Protein AF-T0QIQ5-F1 (afdb_monomer_lite)

Secondary structure (DSSP, 8-state):
-PPPHHHHHHHHHHHHHHHHHHHHHSPPPTT--HHHHHHHHHHHHHHHHHHHHHHHHTS----SS---STTS--HHHHHHHTTTT-HHHHHHHHHHHHHHHHHHHHHHHHHHHHHHHHHH-TTSTT-SS--HHHHHHHHHHHHHHHHHHHHHHHHHHHHHHHHHHHHHHHHHHHHHHHHHHHHHHHHHHHHHHHHHHHHHHHHHHHHHHHHHHHHHHHHHHHHS-HHHHHHHHHHHHHHHHHHHHHHHHHHHHHHHHHHHHHHHHHHHHHHHHHHHHHHHHHHHHHHHHHH--

Radius of gyration: 68.95 Å; chains: 1; bounding box: 122×42×194 Å

Sequence (293 aa):
MALSPEEDRYFGSKLLFHEVQTLLLMTPEVDATPDDKDALAVARKLFAVGEAQQYVALQPSTTQTSEPPLLGLTPHAIRAAWGLRDPDHVDSLRERIRTSLLPDVERRIKDKCRLLCDVTCPLQGDAPSLPFALVEQLPETLSALQAASTALEKELIGLEEAHDVRVQEMGALVEAMGAVLLRTIRVRDQSPFVTKKIACLEAYISAMHEKTALLTKQMLNETYTERKLHALRAIREKLEGRYAAATQAQNEVQARLQQYELLGPAFAATADQFAVVQRKIAEKEKWIASLDA

Foldseek 3Di:
DDDDPVVVVVVVVVLLVVLLVVVLVDDDDPPDDPLLVVLSVVSNVVVVLVVVQVVQVPPPPPDDDDDADVPNDHNVNSCVVVVVPDPVVVVVSVVSCVVRVVVVSVVVVVVVVVVLCCVQPVPPPPDPDDDPVVVVCSVVVVVVVVVVVVVVVVVVVVVVVVVVVVVVVVVVVVVVVVVVVVVVVCVVVCVVVVVVVVVVVVVVVVVVVVVVVVVVVVCCCVVDPPVNVVVVVVVVVVVVVVVVVVVVVVVVVVVVVVVVVVCPPVVVVVVVVVVVVVVVVVVVVVVVVVVVD

InterPro domains:
  IPR029327 HAUS augmin-like complex subunit 4 [PF14735] (61-287)
  IPR029327 HAUS augmin-like complex subunit 4 [PTHR16219] (5-287)

Organism: Saprolegnia diclina (strain VS20) (NCBI:txid1156394)

pLDDT: mean 81.36, std 12.95, range [42.53, 98.19]

Structure (mmCIF, N/CA/C/O backbone):
data_AF-T0QIQ5-F1
#
_entry.id   AF-T0QIQ5-F1
#
loop_
_atom_site.group_PDB
_atom_site.id
_atom_site.type_symbol
_atom_site.label_atom_id
_atom_site.label_alt_id
_atom_site.label_comp_id
_atom_site.label_asym_id
_atom_site.label_entity_id
_atom_site.label_seq_id
_atom_site.pdbx_PDB_ins_code
_atom_site.Cartn_x
_atom_site.Cartn_y
_atom_site.Cartn_z
_atom_site.occupancy
_atom_site.B_iso_or_equiv
_atom_site.auth_seq_id
_atom_site.auth_comp_id
_atom_site.auth_asym_id
_atom_site.auth_atom_id
_atom_site.pdbx_PDB_model_num
ATOM 1 N N . MET A 1 1 ? 36.825 13.301 -54.771 1.00 48.09 1 MET A N 1
ATOM 2 C CA . MET A 1 1 ? 38.307 13.437 -54.653 1.00 48.09 1 MET A CA 1
ATOM 3 C C . MET A 1 1 ? 38.936 12.054 -54.767 1.00 48.09 1 MET A C 1
ATOM 5 O O . MET A 1 1 ? 38.573 11.192 -53.981 1.00 48.09 1 MET A O 1
ATOM 9 N N . ALA A 1 2 ? 39.820 11.812 -55.741 1.00 52.12 2 ALA A N 1
ATOM 10 C CA . ALA A 1 2 ? 40.522 10.529 -55.844 1.00 52.12 2 ALA A CA 1
ATOM 11 C C . ALA A 1 2 ? 41.613 10.458 -54.763 1.00 52.12 2 ALA A C 1
ATOM 13 O O . ALA A 1 2 ? 42.503 11.309 -54.740 1.00 52.12 2 ALA A O 1
ATOM 14 N N . LEU A 1 3 ? 41.494 9.490 -53.854 1.00 64.44 3 LEU A N 1
ATOM 15 C CA . LEU A 1 3 ? 42.488 9.187 -52.824 1.00 64.44 3 LEU A CA 1
ATOM 16 C C . LEU A 1 3 ? 43.802 8.741 -53.481 1.00 64.44 3 LEU A C 1
ATOM 18 O O . LEU A 1 3 ? 43.816 8.229 -54.605 1.00 64.44 3 LEU A O 1
ATOM 22 N N . SER A 1 4 ? 44.926 8.957 -52.801 1.00 79.69 4 SER A N 1
ATOM 23 C CA . SER A 1 4 ? 46.197 8.401 -53.263 1.00 79.69 4 SER A CA 1
ATOM 24 C C . SER A 1 4 ? 46.162 6.863 -53.170 1.00 79.69 4 SER A C 1
ATOM 26 O O . SER A 1 4 ? 45.523 6.305 -52.273 1.00 79.69 4 SER A O 1
ATOM 28 N N . PRO A 1 5 ? 46.873 6.133 -54.050 1.00 78.12 5 PRO A N 1
ATOM 29 C CA . PRO A 1 5 ? 46.847 4.665 -54.057 1.00 78.12 5 PRO A CA 1
ATOM 30 C C . PRO A 1 5 ? 47.374 4.035 -52.755 1.00 78.12 5 PRO A C 1
ATOM 32 O O . PRO A 1 5 ? 47.151 2.850 -52.503 1.00 78.12 5 PRO A O 1
ATOM 35 N N . GLU A 1 6 ? 48.093 4.802 -51.933 1.00 78.44 6 GLU A N 1
ATOM 36 C CA . GL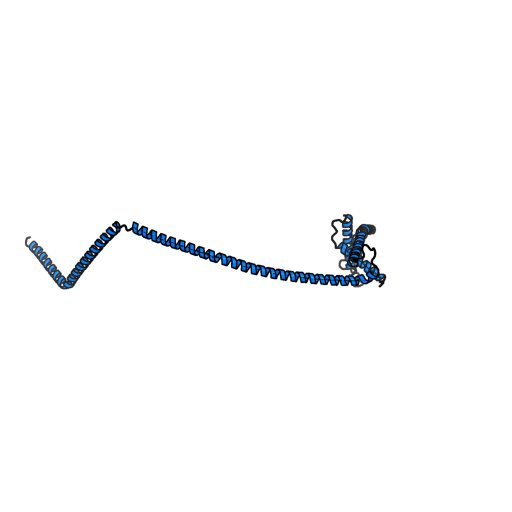U A 1 6 ? 48.567 4.385 -50.613 1.00 78.44 6 GLU A CA 1
ATOM 37 C C . GLU A 1 6 ? 47.481 4.538 -49.539 1.00 78.44 6 GLU A C 1
ATOM 39 O O . GLU A 1 6 ? 47.319 3.650 -48.699 1.00 78.44 6 GLU A O 1
ATOM 44 N N . GLU A 1 7 ? 46.680 5.603 -49.607 1.00 77.50 7 GLU A N 1
ATOM 45 C CA . GLU A 1 7 ? 45.542 5.831 -48.711 1.00 77.50 7 GLU A CA 1
ATOM 46 C C . GLU A 1 7 ? 44.437 4.796 -48.936 1.00 77.50 7 GLU A C 1
ATOM 48 O O . GLU A 1 7 ? 43.928 4.232 -47.967 1.00 77.50 7 GLU A O 1
ATOM 53 N N . ASP A 1 8 ? 44.128 4.452 -50.188 1.00 79.50 8 ASP A N 1
ATOM 54 C CA . ASP A 1 8 ? 43.137 3.414 -50.510 1.00 79.50 8 ASP A CA 1
ATOM 55 C C . ASP A 1 8 ? 43.515 2.049 -49.919 1.00 79.50 8 ASP A C 1
ATOM 57 O O . ASP A 1 8 ? 42.681 1.332 -49.357 1.00 79.50 8 ASP A O 1
ATOM 61 N N . ARG A 1 9 ? 44.803 1.695 -49.980 1.00 81.94 9 ARG A N 1
ATOM 62 C CA . ARG A 1 9 ? 45.326 0.463 -49.368 1.00 81.94 9 ARG A CA 1
ATOM 63 C C . ARG A 1 9 ? 45.260 0.521 -47.846 1.00 81.94 9 ARG A C 1
ATOM 65 O O . ARG A 1 9 ? 44.964 -0.490 -47.202 1.00 81.94 9 ARG A O 1
ATOM 72 N N . TYR A 1 10 ? 45.510 1.687 -47.262 1.00 85.25 10 TYR A N 1
ATOM 73 C CA . TYR A 1 10 ? 45.425 1.880 -45.821 1.00 85.25 10 TYR A CA 1
ATOM 74 C C . TYR A 1 10 ? 43.979 1.758 -45.320 1.00 85.25 10 TYR A C 1
ATOM 76 O O . TYR A 1 10 ? 43.711 0.970 -44.415 1.00 85.25 10 TYR A O 1
ATOM 84 N N . PHE A 1 11 ? 43.023 2.454 -45.936 1.00 80.31 11 PHE A N 1
ATOM 85 C CA . PHE A 1 11 ? 41.615 2.372 -45.538 1.00 80.31 11 PHE A CA 1
ATOM 86 C C . PHE A 1 11 ? 41.011 0.998 -45.822 1.00 80.31 11 PHE A C 1
ATOM 88 O O . PHE A 1 11 ? 40.299 0.466 -44.970 1.00 80.31 11 PHE A O 1
ATOM 95 N N . GLY A 1 12 ? 41.362 0.380 -46.954 1.00 83.00 12 GLY A N 1
ATOM 96 C CA . GLY A 1 12 ? 40.974 -0.994 -47.260 1.00 83.00 12 GLY A CA 1
ATOM 97 C C . GLY A 1 12 ? 41.485 -1.986 -46.214 1.00 83.00 12 GLY A C 1
ATOM 98 O O . GLY A 1 12 ? 40.713 -2.787 -45.690 1.00 83.00 12 GLY A O 1
ATOM 99 N N . SER A 1 13 ? 42.763 -1.900 -45.834 1.00 85.44 13 SER A N 1
ATOM 100 C CA . SER A 1 13 ? 43.325 -2.785 -44.803 1.00 85.44 13 SER A CA 1
ATOM 101 C C . SER A 1 13 ? 42.741 -2.521 -43.412 1.00 85.44 13 SER A C 1
ATOM 103 O O . SER A 1 13 ? 42.464 -3.470 -42.680 1.00 85.44 13 SER A O 1
ATOM 105 N N . LYS A 1 14 ? 42.468 -1.259 -43.063 1.00 85.75 14 LYS A N 1
ATOM 106 C CA . LYS A 1 14 ? 41.823 -0.872 -41.800 1.00 85.75 14 LYS A CA 1
ATOM 107 C C . LYS A 1 14 ? 40.380 -1.371 -41.700 1.00 85.75 14 LYS A C 1
ATOM 109 O O . LYS A 1 14 ? 39.980 -1.853 -40.643 1.00 85.75 14 LYS A O 1
ATOM 114 N N . LEU A 1 15 ? 39.611 -1.280 -42.785 1.00 84.81 15 LEU A N 1
ATOM 115 C CA . LEU A 1 15 ? 38.235 -1.773 -42.838 1.00 84.81 15 LEU A CA 1
ATOM 116 C C . LEU A 1 15 ? 38.195 -3.297 -42.715 1.00 84.81 15 LEU A C 1
ATOM 118 O O . LEU A 1 15 ? 37.456 -3.824 -41.888 1.00 84.81 15 LEU A O 1
ATOM 122 N N . LEU A 1 16 ? 39.043 -4.000 -43.469 1.00 84.75 16 LEU A N 1
ATOM 123 C CA . LEU A 1 16 ? 39.159 -5.455 -43.364 1.00 84.75 16 LEU A CA 1
ATOM 124 C C . LEU A 1 16 ? 39.582 -5.888 -41.958 1.00 84.75 16 LEU A C 1
ATOM 126 O O . LEU A 1 16 ? 39.005 -6.823 -41.409 1.00 84.75 16 LEU A O 1
ATOM 130 N N . PHE A 1 17 ? 40.540 -5.186 -41.349 1.00 84.75 17 PHE A N 1
ATOM 131 C CA . PHE A 1 17 ? 40.960 -5.451 -39.977 1.00 84.75 17 PHE A CA 1
ATOM 132 C C . PHE A 1 17 ? 39.809 -5.273 -38.982 1.00 84.75 17 PHE A C 1
ATOM 134 O O . PHE A 1 17 ? 39.566 -6.163 -38.172 1.00 84.75 17 PHE A O 1
ATOM 141 N N . HIS A 1 18 ? 39.065 -4.168 -39.072 1.00 85.62 18 HIS A N 1
ATOM 142 C CA . HIS A 1 18 ? 37.913 -3.912 -38.209 1.00 85.62 18 HIS A CA 1
ATOM 143 C C . HIS A 1 18 ? 36.827 -4.983 -38.375 1.00 85.62 18 HIS A C 1
ATOM 145 O O . HIS A 1 18 ? 36.300 -5.496 -37.392 1.00 85.62 18 HIS A O 1
ATOM 151 N N . GLU A 1 19 ? 36.506 -5.379 -39.607 1.00 83.31 19 GLU A N 1
ATOM 152 C CA . GLU A 1 19 ? 35.491 -6.406 -39.844 1.00 83.31 19 GLU A CA 1
ATOM 153 C C . GLU A 1 19 ? 35.905 -7.772 -39.306 1.00 83.31 19 GLU A C 1
ATOM 155 O O . GLU A 1 19 ? 35.117 -8.408 -38.604 1.00 83.31 19 GLU A O 1
ATOM 160 N N . VAL A 1 20 ? 37.151 -8.184 -39.548 1.00 83.00 20 VAL A N 1
ATOM 161 C CA . VAL A 1 20 ? 37.707 -9.418 -38.982 1.00 83.00 20 VAL A CA 1
ATOM 162 C C . VAL A 1 20 ? 37.711 -9.348 -37.453 1.00 83.00 20 VAL A C 1
ATOM 164 O O . VAL A 1 20 ? 37.291 -10.297 -36.800 1.00 83.00 20 VAL A O 1
ATOM 167 N N . GLN A 1 21 ? 38.088 -8.215 -36.859 1.00 83.25 21 GLN A N 1
ATOM 168 C CA . GLN A 1 21 ? 38.070 -8.031 -35.409 1.00 83.25 21 GLN A CA 1
ATOM 169 C C . GLN A 1 21 ? 36.648 -8.139 -34.831 1.00 83.25 21 GLN A C 1
ATOM 171 O O . GLN A 1 21 ? 36.437 -8.861 -33.857 1.00 83.25 21 GLN A O 1
ATOM 176 N N . THR A 1 22 ? 35.654 -7.483 -35.441 1.00 82.69 22 THR A N 1
ATOM 177 C CA . THR A 1 22 ? 34.255 -7.571 -34.980 1.00 82.69 22 THR A CA 1
ATOM 178 C C . THR A 1 22 ? 33.693 -8.985 -35.102 1.00 82.69 22 THR A C 1
ATOM 180 O O . THR A 1 22 ? 33.008 -9.445 -34.192 1.00 82.69 22 THR A O 1
ATOM 183 N N . LEU A 1 23 ? 34.024 -9.704 -36.178 1.00 80.44 23 LEU A N 1
ATOM 184 C CA . LEU A 1 23 ? 33.659 -11.110 -36.366 1.00 80.44 23 LEU A CA 1
ATOM 185 C C . LEU A 1 23 ? 34.257 -12.016 -35.293 1.00 80.44 23 LEU A C 1
ATOM 187 O O . LEU A 1 23 ? 33.586 -12.912 -34.790 1.00 80.44 23 LEU A O 1
ATOM 191 N N . LEU A 1 24 ? 35.512 -11.774 -34.918 1.00 77.75 24 LEU A N 1
ATOM 192 C CA . LEU A 1 24 ? 36.189 -12.570 -33.902 1.00 77.75 24 LEU A CA 1
ATOM 193 C C . LEU A 1 24 ? 35.655 -12.284 -32.490 1.00 77.75 24 LEU A C 1
ATOM 195 O O . LEU A 1 24 ? 35.625 -13.211 -31.678 1.00 77.75 24 LEU A O 1
ATOM 199 N N . LEU A 1 25 ? 35.214 -11.053 -32.206 1.00 76.94 25 LEU A N 1
ATOM 200 C CA . LEU A 1 25 ? 34.631 -10.643 -30.919 1.00 76.94 25 LEU A CA 1
ATOM 201 C C . LEU A 1 25 ? 33.167 -11.076 -30.743 1.00 76.94 25 LEU A C 1
ATOM 203 O O . LEU A 1 25 ? 32.721 -11.282 -29.615 1.00 76.94 25 LEU A O 1
ATOM 207 N N . MET A 1 26 ? 32.424 -11.244 -31.836 1.00 69.81 26 MET A N 1
ATOM 208 C CA . MET A 1 26 ? 31.051 -11.750 -31.812 1.00 69.81 26 MET A CA 1
ATOM 209 C C . MET A 1 26 ? 31.018 -13.244 -31.456 1.00 69.81 26 MET A C 1
ATOM 211 O O . MET A 1 26 ? 31.881 -14.030 -31.855 1.00 69.81 26 MET A O 1
ATOM 215 N N . THR A 1 27 ? 30.030 -13.666 -30.667 1.00 61.31 27 THR A N 1
ATOM 216 C CA . THR A 1 27 ? 29.788 -15.089 -30.384 1.00 61.31 27 THR A CA 1
ATOM 217 C C . THR A 1 27 ? 29.345 -15.797 -31.667 1.00 61.31 27 THR A C 1
ATOM 219 O O . THR A 1 27 ? 28.520 -15.226 -32.379 1.00 61.31 27 THR A O 1
ATOM 222 N N . PRO A 1 28 ? 29.856 -17.006 -31.980 1.00 61.12 28 PRO A N 1
ATOM 223 C CA . PRO A 1 28 ? 29.454 -17.711 -33.194 1.00 61.12 28 PRO A CA 1
ATOM 224 C C . PRO A 1 28 ? 27.942 -17.944 -33.176 1.00 61.12 28 PRO A C 1
ATOM 226 O O . PRO A 1 28 ? 27.398 -18.372 -32.155 1.00 61.12 28 PRO A O 1
ATOM 229 N N . GLU A 1 29 ? 27.280 -17.651 -34.293 1.00 57.09 29 GLU A N 1
ATOM 230 C CA . GLU A 1 29 ? 25.851 -17.908 -34.451 1.00 57.09 29 GLU A CA 1
ATOM 231 C C . GLU A 1 29 ? 25.555 -19.406 -34.258 1.00 57.09 29 GLU A C 1
ATOM 233 O O . GLU A 1 29 ? 26.379 -20.280 -34.557 1.00 57.09 29 GLU A O 1
ATOM 238 N N . VAL A 1 30 ? 24.377 -19.706 -33.703 1.00 53.72 30 VAL A N 1
ATOM 239 C CA . VAL A 1 30 ? 23.964 -21.066 -33.307 1.00 53.72 30 VAL A CA 1
ATOM 240 C C . VAL A 1 30 ? 23.979 -22.033 -34.505 1.00 53.72 30 VAL A C 1
ATOM 242 O O . VAL A 1 30 ? 24.300 -23.211 -34.325 1.00 53.72 30 VAL A O 1
ATOM 245 N N . ASP A 1 31 ? 23.790 -21.505 -35.717 1.00 52.66 31 ASP A N 1
ATOM 246 C CA . ASP A 1 31 ? 23.622 -22.249 -36.970 1.00 52.66 31 ASP A CA 1
ATOM 247 C C . ASP A 1 31 ? 24.927 -22.513 -37.752 1.00 52.66 31 ASP A C 1
ATOM 249 O O . ASP A 1 31 ? 24.896 -23.121 -38.821 1.00 52.66 31 ASP A O 1
ATOM 253 N N . ALA A 1 32 ? 26.092 -22.099 -37.234 1.00 62.25 32 ALA A N 1
ATOM 254 C CA . ALA A 1 32 ? 27.370 -22.312 -37.920 1.00 62.25 32 ALA A CA 1
ATOM 255 C C . ALA A 1 32 ? 27.787 -23.798 -37.941 1.00 62.25 32 ALA A C 1
ATOM 257 O O . ALA A 1 32 ? 27.694 -24.498 -36.917 1.00 62.25 32 ALA A O 1
ATOM 258 N N . THR A 1 33 ? 28.291 -24.266 -39.092 1.00 67.12 33 THR A N 1
ATOM 259 C CA . THR A 1 33 ? 28.779 -25.644 -39.262 1.00 67.12 33 THR A CA 1
ATOM 260 C C . THR A 1 33 ? 29.967 -25.914 -38.320 1.00 67.12 33 THR A C 1
ATOM 262 O O . THR A 1 33 ? 30.665 -24.975 -37.919 1.00 67.12 33 THR A O 1
ATOM 265 N N . PRO A 1 34 ? 30.207 -27.169 -37.889 1.00 65.31 34 PRO A N 1
ATOM 266 C CA . PRO A 1 34 ? 31.298 -27.471 -36.955 1.00 65.31 34 PRO A CA 1
ATOM 267 C C . PRO A 1 34 ? 32.675 -27.052 -37.500 1.00 65.31 34 PRO A C 1
ATOM 269 O O . PRO A 1 34 ? 33.502 -26.553 -36.736 1.00 65.31 34 PRO A O 1
ATOM 272 N N . ASP A 1 35 ? 32.877 -27.147 -38.816 1.00 66.38 35 ASP A N 1
ATOM 273 C CA . ASP A 1 35 ? 34.116 -26.742 -39.488 1.00 66.38 35 ASP A CA 1
ATOM 274 C C . ASP A 1 35 ? 34.346 -25.218 -39.432 1.00 66.38 35 ASP A C 1
ATOM 276 O O . ASP A 1 35 ? 35.486 -24.765 -39.268 1.00 66.38 35 ASP A O 1
ATOM 280 N N . ASP A 1 36 ? 33.274 -24.417 -39.480 1.00 69.75 36 ASP A N 1
ATOM 281 C CA . ASP A 1 36 ? 33.334 -22.952 -39.365 1.00 69.75 36 ASP A CA 1
ATOM 282 C C . ASP A 1 36 ? 33.686 -22.513 -37.939 1.00 69.75 36 ASP A C 1
ATOM 284 O O . ASP A 1 36 ? 34.486 -21.594 -37.734 1.00 69.75 36 ASP A O 1
ATOM 288 N N . LYS A 1 37 ? 33.152 -23.213 -36.928 1.00 72.06 37 LYS A N 1
ATOM 289 C CA . LYS A 1 37 ? 33.472 -22.969 -35.509 1.00 72.06 37 LYS A CA 1
ATOM 290 C C . LYS A 1 37 ? 34.944 -23.252 -35.216 1.00 72.06 37 LYS A C 1
ATOM 292 O O . LYS A 1 37 ? 35.599 -22.459 -34.532 1.00 72.06 37 LYS A O 1
ATOM 297 N N . ASP A 1 38 ? 35.485 -24.325 -35.785 1.00 75.06 38 ASP A N 1
ATOM 298 C CA . ASP A 1 38 ? 36.900 -24.662 -35.658 1.00 75.06 38 ASP A CA 1
ATOM 299 C C . ASP A 1 38 ? 37.795 -23.670 -36.412 1.00 75.06 38 ASP A C 1
ATOM 301 O O . ASP A 1 38 ? 38.834 -23.258 -35.891 1.00 75.06 38 ASP A O 1
ATOM 305 N N . ALA A 1 39 ? 37.393 -23.224 -37.605 1.00 74.44 39 ALA A N 1
ATOM 306 C CA . ALA A 1 39 ? 38.119 -22.195 -38.349 1.00 74.44 39 ALA A CA 1
ATOM 307 C C . ALA A 1 39 ? 38.147 -20.846 -37.604 1.00 74.44 39 ALA A C 1
ATOM 309 O O . ALA A 1 39 ? 39.207 -20.222 -37.514 1.00 74.44 39 ALA A O 1
ATOM 310 N N . LEU A 1 40 ? 37.034 -20.432 -36.988 1.00 76.62 40 LEU A N 1
ATOM 311 C CA . LEU A 1 40 ? 36.957 -19.236 -36.140 1.00 76.62 40 LEU A CA 1
ATOM 312 C C . LEU A 1 40 ? 37.829 -19.361 -34.888 1.00 76.62 40 LEU A C 1
ATOM 314 O O . LEU A 1 40 ? 38.530 -18.416 -34.520 1.00 76.62 40 LEU A O 1
ATOM 318 N N . ALA A 1 41 ? 37.834 -20.526 -34.237 1.00 78.88 41 ALA A N 1
ATOM 319 C CA . ALA A 1 41 ? 38.677 -20.773 -33.073 1.00 78.88 41 ALA A CA 1
ATOM 320 C C . ALA A 1 41 ? 40.170 -20.676 -33.418 1.00 78.88 41 ALA A C 1
ATOM 322 O O . ALA A 1 41 ? 40.949 -20.122 -32.637 1.00 78.88 41 ALA A O 1
ATOM 323 N N . VAL A 1 42 ? 40.581 -21.177 -34.587 1.00 79.25 42 VAL A N 1
ATOM 324 C CA . VAL A 1 42 ? 41.968 -21.033 -35.037 1.00 79.25 42 VAL A CA 1
ATOM 325 C C . VAL A 1 42 ? 42.268 -19.595 -35.474 1.00 79.25 42 VAL A C 1
ATOM 327 O O . VAL A 1 42 ? 43.318 -19.070 -35.110 1.00 79.25 42 VAL A O 1
ATOM 330 N N . ALA A 1 43 ? 41.345 -18.908 -36.151 1.00 80.25 43 ALA A N 1
ATOM 331 C CA . ALA A 1 43 ? 41.501 -17.499 -36.512 1.00 80.25 43 ALA A CA 1
ATOM 332 C C . ALA A 1 43 ? 41.660 -16.591 -35.275 1.00 80.25 43 ALA A C 1
ATOM 334 O O . ALA A 1 43 ? 42.538 -15.730 -35.265 1.00 80.25 43 ALA A O 1
ATOM 335 N N . ARG A 1 44 ? 40.906 -16.832 -34.190 1.00 81.44 44 ARG A N 1
ATOM 336 C CA . ARG A 1 44 ? 41.071 -16.132 -32.898 1.00 81.44 44 ARG A CA 1
ATOM 337 C C . ARG A 1 44 ? 42.460 -16.338 -32.300 1.00 81.44 44 ARG A C 1
ATOM 339 O O . ARG A 1 44 ? 43.076 -15.388 -31.826 1.00 81.44 44 ARG A O 1
ATOM 346 N N . LYS A 1 45 ? 42.968 -17.573 -32.337 1.00 79.44 45 LYS A N 1
ATOM 347 C CA . LYS A 1 45 ? 44.317 -17.900 -31.850 1.00 79.44 45 LYS A CA 1
ATOM 348 C C . LYS A 1 45 ? 45.390 -17.198 -32.682 1.00 79.44 45 LYS A C 1
ATOM 350 O O . LYS A 1 45 ? 46.310 -16.620 -32.117 1.00 79.44 45 LYS A O 1
ATOM 355 N N . LEU A 1 46 ? 45.252 -17.195 -34.008 1.00 80.75 46 LEU A N 1
ATOM 356 C CA . LEU A 1 46 ? 46.166 -16.485 -34.905 1.00 80.75 46 LEU A CA 1
ATOM 357 C C . LEU A 1 46 ? 46.141 -14.972 -34.696 1.00 80.75 46 LEU A C 1
ATOM 359 O O . LEU A 1 46 ? 47.195 -14.341 -34.713 1.00 80.75 46 LEU A O 1
ATOM 363 N N . PHE A 1 47 ? 44.959 -14.403 -34.470 1.00 82.06 47 PHE A N 1
ATOM 364 C CA . PHE A 1 47 ? 44.795 -12.988 -34.163 1.00 82.06 47 PHE A CA 1
ATOM 365 C C . PHE A 1 47 ? 45.511 -12.619 -32.857 1.00 82.06 47 PHE A C 1
ATOM 367 O O . PHE A 1 47 ? 46.349 -11.722 -32.861 1.00 82.06 47 PHE A O 1
ATOM 374 N N . ALA A 1 48 ? 45.307 -13.392 -31.784 1.00 81.56 48 ALA A N 1
ATOM 375 C CA . ALA A 1 48 ? 46.008 -13.204 -30.510 1.00 81.56 48 ALA A CA 1
ATOM 376 C C . ALA A 1 48 ? 47.538 -13.352 -30.641 1.00 81.56 48 ALA A C 1
ATOM 378 O O . ALA A 1 48 ? 48.303 -12.616 -30.018 1.00 81.56 48 ALA A O 1
ATOM 379 N N . VAL A 1 49 ? 48.006 -14.281 -31.482 1.00 83.00 49 VAL A N 1
ATOM 380 C CA . VAL A 1 49 ? 49.433 -14.438 -31.806 1.00 83.00 49 VAL A CA 1
ATOM 381 C C . VAL A 1 49 ? 49.972 -13.222 -32.569 1.00 83.00 49 VAL A C 1
ATOM 383 O O . VAL A 1 49 ? 51.101 -12.799 -32.317 1.00 83.00 49 VAL A O 1
ATOM 386 N N . GLY A 1 50 ? 49.187 -12.654 -33.486 1.00 79.81 50 GLY A N 1
ATOM 387 C CA . GLY A 1 50 ? 49.519 -11.429 -34.213 1.00 79.81 50 GLY A CA 1
ATOM 388 C C . GLY A 1 50 ? 49.620 -10.214 -33.293 1.00 79.81 50 GLY A C 1
ATOM 389 O O . GLY A 1 50 ? 50.623 -9.502 -33.338 1.00 79.81 50 GLY A O 1
ATOM 390 N N . GLU A 1 51 ? 48.647 -10.031 -32.399 1.00 80.81 51 GLU A N 1
ATOM 391 C CA . GLU A 1 51 ? 48.672 -8.978 -31.379 1.00 80.81 51 GLU A CA 1
ATOM 392 C C . GLU A 1 51 ? 49.892 -9.128 -30.466 1.00 80.81 51 GLU A C 1
ATOM 394 O O . GLU A 1 51 ? 50.656 -8.180 -30.292 1.00 80.81 51 GLU A O 1
ATOM 399 N N . ALA A 1 52 ? 50.155 -10.336 -29.955 1.00 78.06 52 ALA A N 1
ATOM 400 C CA . ALA A 1 52 ? 51.326 -10.611 -29.126 1.00 78.06 52 ALA A CA 1
ATOM 401 C C . ALA A 1 52 ? 52.649 -10.305 -29.854 1.00 78.06 52 ALA A C 1
ATOM 403 O O . ALA A 1 52 ? 53.566 -9.741 -29.259 1.00 78.06 52 ALA A O 1
ATOM 404 N N . GLN A 1 53 ? 52.757 -10.622 -31.150 1.00 78.69 53 GLN A N 1
ATOM 405 C CA . GLN A 1 53 ? 53.932 -10.266 -31.955 1.00 78.69 53 GLN A CA 1
ATOM 406 C C . GLN A 1 53 ? 54.080 -8.757 -32.136 1.00 78.69 53 GLN A C 1
ATOM 408 O O . GLN A 1 53 ? 55.200 -8.249 -32.089 1.00 78.69 53 GLN A O 1
ATOM 413 N N . GLN A 1 54 ? 52.973 -8.043 -32.333 1.00 77.75 54 GLN A N 1
ATOM 414 C CA . GLN A 1 54 ? 52.976 -6.594 -32.483 1.00 77.75 54 GLN A CA 1
ATOM 415 C C . GLN A 1 54 ? 53.370 -5.903 -31.172 1.00 77.75 54 GLN A C 1
ATOM 417 O O . GLN A 1 54 ? 54.217 -5.014 -31.195 1.00 77.75 54 GLN A O 1
ATOM 422 N N . TYR A 1 55 ? 52.857 -6.358 -30.024 1.00 75.69 55 TYR A N 1
ATOM 423 C CA . TYR A 1 55 ? 53.274 -5.863 -28.708 1.00 75.69 55 TYR A CA 1
ATOM 424 C C . TYR A 1 55 ? 54.765 -6.091 -28.434 1.00 75.69 55 TYR A C 1
ATOM 426 O O . TYR A 1 55 ? 55.413 -5.223 -27.854 1.00 75.69 55 TYR A O 1
ATOM 434 N N . VAL A 1 56 ? 55.328 -7.218 -28.883 1.00 72.00 56 VAL A N 1
ATOM 435 C CA . VAL A 1 56 ? 56.769 -7.505 -28.767 1.00 72.00 56 VAL A CA 1
ATOM 436 C C . VAL A 1 56 ? 57.601 -6.648 -29.729 1.00 72.00 56 VAL A C 1
ATOM 438 O O . VAL A 1 56 ? 58.685 -6.205 -29.365 1.00 72.00 56 VAL A O 1
ATOM 441 N N . ALA A 1 57 ? 57.105 -6.371 -30.939 1.00 66.94 57 ALA A N 1
ATOM 442 C CA . ALA A 1 57 ? 57.796 -5.544 -31.933 1.00 66.94 57 ALA A CA 1
ATOM 443 C C . ALA A 1 57 ? 57.752 -4.034 -31.629 1.00 66.94 57 ALA A C 1
ATOM 445 O O . ALA A 1 57 ? 58.640 -3.300 -32.052 1.00 66.94 57 ALA A O 1
ATOM 446 N N . LEU A 1 58 ? 56.731 -3.569 -30.903 1.00 63.75 58 LEU A N 1
ATOM 447 C CA . LEU A 1 58 ? 56.571 -2.172 -30.481 1.00 63.75 58 LEU A CA 1
ATOM 448 C C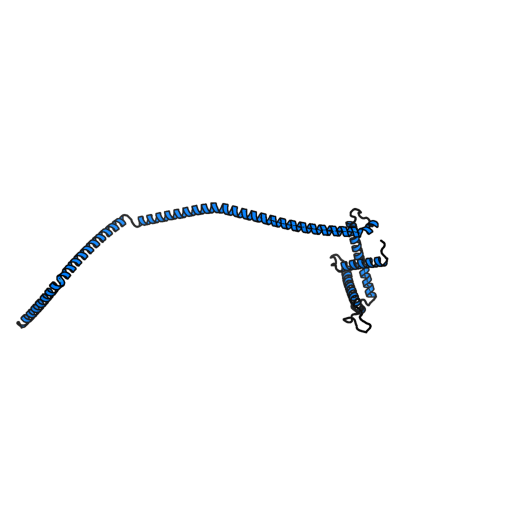 . LEU A 1 58 ? 57.408 -1.809 -29.244 1.00 63.75 58 LEU A C 1
ATOM 450 O O . LEU A 1 58 ? 57.417 -0.646 -28.838 1.00 63.75 58 LEU A O 1
ATOM 454 N N . GLN A 1 59 ? 58.115 -2.768 -28.636 1.00 59.28 59 GLN A N 1
ATOM 455 C CA . GLN A 1 59 ? 59.075 -2.455 -27.582 1.00 59.28 59 GLN A CA 1
ATOM 456 C C . GLN A 1 59 ? 60.253 -1.682 -28.197 1.00 59.28 59 GLN A C 1
ATOM 458 O O . GLN A 1 59 ? 60.862 -2.173 -29.151 1.00 59.28 59 GLN A O 1
ATOM 463 N N . PRO A 1 60 ? 60.594 -0.481 -27.690 1.00 51.72 60 PRO A N 1
ATOM 464 C CA . PRO A 1 60 ? 61.729 0.266 -28.202 1.00 51.72 60 PRO A CA 1
ATOM 465 C C . PRO A 1 60 ? 62.985 -0.573 -27.977 1.00 51.72 60 PRO A C 1
ATOM 467 O O . PRO A 1 60 ? 63.344 -0.887 -26.842 1.00 51.72 60 PRO A O 1
ATOM 470 N N . SER A 1 61 ? 63.642 -0.959 -29.068 1.00 45.44 61 SER A N 1
ATOM 471 C CA . SER A 1 61 ? 64.962 -1.575 -29.043 1.00 45.44 61 SER A CA 1
ATOM 472 C C . SER A 1 61 ? 65.959 -0.545 -28.518 1.00 45.44 61 SER A C 1
ATOM 474 O O . SER A 1 61 ? 66.590 0.186 -29.286 1.00 45.44 61 SER A O 1
ATOM 476 N N . THR A 1 62 ? 66.059 -0.438 -27.196 1.00 43.47 62 THR A N 1
ATOM 477 C CA . THR A 1 62 ? 67.092 0.354 -26.547 1.00 43.47 62 THR A CA 1
ATOM 478 C C . THR A 1 62 ? 68.412 -0.364 -26.772 1.00 43.47 62 THR A C 1
ATOM 480 O O . THR A 1 62 ? 68.707 -1.375 -26.148 1.00 43.47 62 THR A O 1
ATOM 483 N N . THR A 1 63 ? 69.201 0.213 -27.672 1.00 42.53 63 THR A N 1
ATOM 484 C CA . THR A 1 63 ? 70.651 0.059 -27.814 1.00 42.53 63 THR A CA 1
ATOM 485 C C . THR A 1 63 ? 71.202 -1.291 -28.274 1.00 42.53 63 THR A C 1
ATOM 487 O O . THR A 1 63 ? 70.826 -2.376 -27.854 1.00 42.53 63 THR A O 1
ATOM 490 N N . GLN A 1 64 ? 72.173 -1.165 -29.174 1.00 50.03 64 GLN A N 1
ATOM 491 C CA . GLN A 1 64 ? 73.026 -2.200 -29.730 1.00 50.03 64 GLN A CA 1
ATOM 492 C C . GLN A 1 64 ? 73.887 -2.844 -28.634 1.00 50.03 64 GLN A C 1
ATOM 494 O O . GLN A 1 64 ? 75.071 -2.557 -28.522 1.00 50.03 64 GLN A O 1
ATOM 499 N N . THR A 1 65 ? 73.329 -3.702 -27.792 1.00 42.88 65 THR A N 1
ATOM 500 C CA . THR A 1 65 ? 74.100 -4.685 -27.023 1.00 42.88 65 THR A CA 1
ATOM 501 C C . THR A 1 65 ? 73.187 -5.866 -26.722 1.00 42.88 65 THR A C 1
ATOM 503 O O . THR A 1 65 ? 71.999 -5.709 -26.478 1.00 42.88 65 THR A O 1
ATOM 506 N N . SER A 1 66 ? 73.757 -7.058 -26.836 1.00 49.84 66 SER A N 1
ATOM 507 C CA . SER A 1 66 ? 73.151 -8.376 -26.673 1.00 49.84 66 SER A CA 1
ATOM 508 C C . SER A 1 66 ? 72.409 -8.569 -25.337 1.00 49.84 66 SER A C 1
ATOM 510 O O . SER A 1 66 ? 72.933 -9.232 -24.446 1.00 49.84 66 SER A O 1
ATOM 512 N N . GLU A 1 67 ? 71.176 -8.080 -25.207 1.00 46.44 67 GLU A N 1
ATOM 513 C CA . GLU A 1 67 ? 70.256 -8.506 -24.145 1.00 46.44 67 GLU A CA 1
ATOM 514 C C . GLU A 1 67 ? 68.861 -8.818 -24.711 1.00 46.44 67 GLU A C 1
ATOM 516 O O . GLU A 1 67 ? 68.357 -8.091 -25.573 1.00 46.44 67 GLU A O 1
ATOM 521 N N . PRO A 1 68 ? 68.244 -9.941 -24.299 1.00 53.19 68 PRO A N 1
ATOM 522 C CA . PRO A 1 68 ? 66.972 -10.372 -24.854 1.00 53.19 68 PRO A CA 1
ATOM 523 C C . PRO A 1 68 ? 65.806 -9.496 -24.354 1.00 53.19 68 PRO A C 1
ATOM 525 O O . PRO A 1 68 ? 65.841 -9.028 -23.215 1.00 53.19 68 PRO A O 1
ATOM 528 N N . PRO A 1 69 ? 64.737 -9.316 -25.160 1.00 58.41 69 PRO A N 1
ATOM 529 C CA . PRO A 1 69 ? 63.528 -8.600 -24.735 1.00 58.41 69 PRO A CA 1
ATOM 530 C C . PRO A 1 69 ? 62.944 -9.242 -23.469 1.00 58.41 69 PRO A C 1
ATOM 532 O O . PRO A 1 69 ? 63.132 -10.440 -23.261 1.00 58.41 69 PRO A O 1
ATOM 535 N N . LEU A 1 70 ? 62.256 -8.469 -22.615 1.00 54.81 70 LEU A N 1
ATOM 536 C CA . LEU A 1 70 ? 61.733 -8.929 -21.316 1.00 54.81 70 LEU A CA 1
ATOM 537 C C . LEU A 1 70 ? 61.034 -10.304 -21.478 1.00 54.81 70 LEU A C 1
ATOM 539 O O . LEU A 1 70 ? 60.045 -10.395 -22.200 1.00 54.81 70 LEU A O 1
ATOM 543 N N . LEU A 1 71 ? 61.571 -11.355 -20.832 1.00 61.09 71 LEU A N 1
ATOM 544 C CA . LEU A 1 71 ? 61.218 -12.798 -20.932 1.00 61.09 71 LEU A CA 1
ATOM 545 C C . LEU A 1 71 ? 61.867 -13.643 -22.058 1.00 61.09 71 LEU A C 1
ATOM 547 O O . LEU A 1 71 ? 61.535 -14.818 -22.188 1.00 61.09 71 LEU A O 1
ATOM 551 N N . GLY A 1 72 ? 62.796 -13.127 -22.866 1.00 63.56 72 GLY A N 1
ATOM 552 C CA . GLY A 1 72 ? 63.448 -13.910 -23.933 1.00 63.56 72 GLY A CA 1
ATOM 553 C C . GLY A 1 72 ? 62.553 -14.241 -25.129 1.00 63.56 72 GLY A C 1
ATOM 554 O O . GLY A 1 72 ? 62.944 -15.002 -26.017 1.00 63.56 72 GLY A O 1
ATOM 555 N N . LEU A 1 73 ? 61.348 -13.672 -25.168 1.00 66.94 73 LEU A N 1
ATOM 556 C CA . LEU A 1 73 ? 60.348 -13.956 -26.186 1.00 66.94 73 LEU A CA 1
ATOM 557 C C . LEU A 1 73 ? 60.648 -13.150 -27.448 1.00 66.94 73 LEU A C 1
ATOM 559 O O . LEU A 1 73 ? 60.398 -11.952 -27.527 1.00 66.94 73 LEU A O 1
ATOM 563 N N . THR A 1 74 ? 61.174 -13.826 -28.465 1.00 76.19 74 THR A N 1
ATOM 564 C CA . THR A 1 74 ? 61.269 -13.257 -29.812 1.00 76.19 74 THR A CA 1
ATOM 565 C C . THR A 1 74 ? 59.965 -13.502 -30.581 1.00 76.19 74 THR A C 1
ATOM 567 O O . THR A 1 74 ? 59.309 -14.526 -30.363 1.00 76.19 74 THR A O 1
ATOM 570 N N . PRO A 1 75 ? 59.598 -12.645 -31.554 1.00 73.06 75 PRO A N 1
ATOM 571 C CA . PRO A 1 75 ? 58.457 -12.902 -32.441 1.00 73.06 75 PRO A CA 1
ATOM 572 C C . PRO A 1 75 ? 58.538 -14.275 -33.132 1.00 73.06 75 PRO A C 1
ATOM 574 O O . PRO A 1 75 ? 57.524 -14.926 -33.373 1.00 73.06 75 PRO A O 1
ATOM 577 N N . HIS A 1 76 ? 59.760 -14.750 -33.390 1.00 73.44 76 HIS A N 1
ATOM 578 C CA . HIS A 1 76 ? 60.041 -16.073 -33.944 1.00 73.44 76 HIS A CA 1
ATOM 579 C C . HIS A 1 76 ? 59.765 -17.206 -32.943 1.00 73.44 76 HIS A C 1
ATOM 581 O O . HIS A 1 76 ? 59.214 -18.232 -33.337 1.00 73.44 76 HIS A O 1
ATOM 587 N N . ALA A 1 77 ? 60.084 -17.022 -31.656 1.00 75.06 77 ALA A N 1
ATOM 588 C CA . ALA A 1 77 ? 59.763 -17.981 -30.597 1.00 75.06 77 ALA A CA 1
ATOM 589 C C . ALA A 1 77 ? 58.247 -18.114 -30.386 1.00 75.06 77 ALA A C 1
ATOM 591 O O . ALA A 1 77 ? 57.749 -19.225 -30.215 1.00 75.06 77 ALA A O 1
ATOM 592 N N . ILE A 1 78 ? 57.502 -17.007 -30.490 1.00 76.44 78 ILE A N 1
ATOM 593 C CA . ILE A 1 78 ? 56.034 -17.023 -30.442 1.00 76.44 78 ILE A CA 1
ATOM 594 C C . ILE A 1 78 ? 55.480 -17.788 -31.654 1.00 76.44 78 ILE A C 1
ATOM 596 O O . ILE A 1 78 ? 54.653 -18.673 -31.486 1.00 76.44 78 ILE A O 1
ATOM 600 N N . ARG A 1 79 ? 55.972 -17.558 -32.878 1.00 78.44 79 ARG A N 1
ATOM 601 C CA . ARG A 1 79 ? 55.534 -18.355 -34.047 1.00 78.44 79 ARG A CA 1
ATOM 602 C C . ARG A 1 79 ? 55.852 -19.845 -33.903 1.00 78.44 79 ARG A C 1
ATOM 604 O O . ARG A 1 79 ? 55.029 -20.677 -34.272 1.00 78.44 79 ARG A O 1
ATOM 611 N N . ALA A 1 80 ? 57.015 -20.179 -33.346 1.00 76.19 80 ALA A N 1
ATOM 612 C CA . ALA A 1 80 ? 57.433 -21.562 -33.140 1.00 76.19 80 ALA A CA 1
ATOM 613 C C . ALA A 1 80 ? 56.577 -22.292 -32.090 1.00 76.19 80 ALA A C 1
ATOM 615 O O . ALA A 1 80 ? 56.178 -23.429 -32.326 1.00 76.19 80 ALA A O 1
ATOM 616 N N . ALA A 1 81 ? 56.243 -21.639 -30.972 1.00 74.25 81 ALA A N 1
ATOM 617 C CA . ALA A 1 81 ? 55.420 -22.221 -29.906 1.00 74.25 81 ALA A CA 1
ATOM 618 C C . ALA A 1 81 ? 53.989 -22.559 -30.359 1.00 74.25 81 ALA A C 1
ATOM 620 O O . ALA A 1 81 ? 53.366 -23.472 -29.824 1.00 74.25 81 ALA A O 1
ATOM 621 N N . TRP A 1 82 ? 53.485 -21.840 -31.363 1.00 70.94 82 TRP A N 1
ATOM 622 C CA . TRP A 1 82 ? 52.146 -22.024 -31.918 1.00 70.94 82 TRP A CA 1
ATOM 623 C C . TRP A 1 82 ? 52.128 -22.874 -33.201 1.00 70.94 82 TRP A C 1
ATOM 625 O O . TRP A 1 82 ? 51.109 -22.921 -33.884 1.00 70.94 82 TRP A O 1
ATOM 635 N N . GLY A 1 83 ? 53.238 -23.541 -33.546 1.00 68.44 83 GLY A N 1
ATOM 636 C CA . GLY A 1 83 ? 53.299 -24.456 -34.693 1.00 68.44 83 GLY A CA 1
ATOM 637 C C . GLY A 1 83 ? 53.313 -23.774 -36.066 1.00 68.44 83 GLY A C 1
ATOM 638 O O . GLY A 1 83 ? 53.208 -24.449 -37.082 1.00 68.44 83 GLY A O 1
ATOM 639 N N . LEU A 1 84 ? 53.505 -22.450 -36.137 1.00 72.00 84 LEU A N 1
ATOM 640 C CA . LEU A 1 84 ? 53.593 -21.695 -37.400 1.00 72.00 84 LEU A CA 1
ATOM 641 C C . LEU A 1 84 ? 54.980 -21.773 -38.068 1.00 72.00 84 LEU A C 1
ATOM 643 O O . LEU A 1 84 ? 55.329 -20.923 -38.888 1.00 72.00 84 LEU A O 1
ATOM 647 N N . ARG A 1 85 ? 55.810 -22.747 -37.678 1.00 67.12 85 ARG A N 1
ATOM 648 C CA . ARG A 1 85 ? 57.138 -22.967 -38.267 1.00 67.12 85 ARG A CA 1
ATOM 649 C C . ARG A 1 85 ? 57.067 -23.824 -39.528 1.00 67.12 85 ARG A C 1
ATOM 651 O O . ARG A 1 85 ? 57.876 -23.620 -40.430 1.00 67.12 85 ARG A O 1
ATOM 658 N N . ASP A 1 86 ? 56.101 -24.738 -39.575 1.00 76.44 86 ASP A N 1
ATOM 659 C CA . ASP A 1 86 ? 55.941 -25.682 -40.672 1.00 76.44 86 ASP A CA 1
ATOM 660 C C . ASP A 1 86 ? 55.111 -25.042 -41.796 1.00 76.44 86 ASP A C 1
ATOM 662 O O . ASP A 1 86 ? 53.956 -24.663 -41.562 1.00 76.44 86 ASP A O 1
ATOM 666 N N . PRO A 1 87 ? 55.673 -24.899 -43.012 1.00 71.69 87 PRO A N 1
ATOM 667 C CA . PRO A 1 87 ? 54.995 -24.226 -44.120 1.00 71.69 87 PRO A CA 1
ATOM 668 C C . PRO A 1 87 ? 53.697 -24.945 -44.511 1.00 71.69 87 PRO A C 1
ATOM 670 O O . PRO A 1 87 ? 52.679 -24.289 -44.708 1.00 71.69 87 PRO A O 1
ATOM 673 N N . ASP A 1 88 ? 53.691 -26.280 -44.478 1.00 75.00 88 ASP A N 1
ATOM 674 C CA . ASP A 1 88 ? 52.524 -27.102 -44.817 1.00 75.00 88 ASP A CA 1
ATOM 675 C C . ASP A 1 88 ? 51.352 -26.889 -43.842 1.00 75.00 88 ASP A C 1
ATOM 677 O O . ASP A 1 88 ? 50.185 -26.856 -44.240 1.00 75.00 88 ASP A O 1
ATOM 681 N N . HIS A 1 89 ? 51.647 -26.686 -42.552 1.00 74.75 89 HIS A N 1
ATOM 682 C CA . HIS A 1 89 ? 50.626 -26.405 -41.543 1.00 74.75 89 HIS A CA 1
ATOM 683 C C . HIS A 1 89 ? 50.019 -25.010 -41.742 1.00 74.75 89 HIS A C 1
ATOM 685 O O . HIS A 1 89 ? 48.798 -24.847 -41.679 1.00 74.75 89 HIS A O 1
ATOM 691 N N . VAL A 1 90 ? 50.856 -24.016 -42.047 1.00 71.88 90 VAL A N 1
ATOM 692 C CA . VAL A 1 90 ? 50.417 -22.643 -42.333 1.00 71.88 90 VAL A CA 1
ATOM 693 C C . VAL A 1 90 ? 49.583 -22.580 -43.613 1.00 71.88 90 VAL A C 1
ATOM 695 O O . VAL A 1 90 ? 48.569 -21.880 -43.636 1.00 71.88 90 VAL A O 1
ATOM 698 N N . ASP A 1 91 ? 49.951 -23.333 -44.648 1.00 77.56 91 ASP A N 1
ATOM 699 C CA . ASP A 1 91 ? 49.187 -23.396 -45.894 1.00 77.56 91 ASP A CA 1
ATOM 700 C C . ASP A 1 91 ? 47.849 -24.125 -45.706 1.00 77.56 91 ASP A C 1
ATOM 702 O O . ASP A 1 91 ? 46.819 -23.626 -46.160 1.00 77.56 91 ASP A O 1
ATOM 706 N N . SER A 1 92 ? 47.808 -25.210 -44.923 1.00 78.56 92 SER A N 1
ATOM 707 C CA . SER A 1 92 ? 46.543 -25.872 -44.559 1.00 78.56 92 SER A CA 1
ATOM 708 C C . SER A 1 92 ? 45.586 -24.938 -43.805 1.00 78.56 92 SER A C 1
ATOM 710 O O . SER A 1 92 ? 44.375 -24.941 -44.026 1.00 78.56 92 SER A O 1
ATOM 712 N N . LEU A 1 93 ? 46.131 -24.087 -42.933 1.00 73.19 93 LEU A N 1
ATOM 713 C CA . LEU A 1 93 ? 45.361 -23.131 -42.154 1.00 73.19 93 LEU A CA 1
ATOM 714 C C . LEU A 1 93 ? 44.882 -21.949 -43.003 1.00 73.19 93 LEU A C 1
ATOM 716 O O . LEU A 1 93 ? 43.751 -21.486 -42.854 1.00 73.19 93 LEU A O 1
ATOM 720 N N . ARG A 1 94 ? 45.724 -21.487 -43.928 1.00 77.00 94 ARG A N 1
ATOM 721 C CA . ARG A 1 94 ? 45.375 -20.454 -44.903 1.00 77.00 94 ARG A CA 1
ATOM 722 C C . ARG A 1 94 ? 44.210 -20.894 -45.781 1.00 77.00 94 ARG A C 1
ATOM 724 O O . ARG A 1 94 ? 43.289 -20.105 -45.971 1.00 77.00 94 ARG A O 1
ATOM 731 N N . GLU A 1 95 ? 44.230 -22.126 -46.279 1.00 79.62 95 GLU A N 1
ATOM 732 C CA . GLU A 1 95 ? 43.130 -22.654 -47.087 1.00 79.62 95 GLU A CA 1
ATOM 733 C C . GLU A 1 95 ? 41.835 -22.756 -46.278 1.00 79.62 95 GLU A C 1
ATOM 735 O O . GLU A 1 95 ? 40.803 -22.275 -46.735 1.00 79.62 95 GLU A O 1
ATOM 740 N N . ARG A 1 96 ? 41.893 -23.226 -45.025 1.00 76.44 96 ARG A N 1
ATOM 741 C CA . ARG A 1 96 ? 40.715 -23.253 -44.138 1.00 76.44 96 ARG A CA 1
ATOM 742 C C . ARG A 1 96 ? 40.105 -21.869 -43.914 1.00 76.44 96 ARG A C 1
ATOM 744 O O . ARG A 1 96 ? 38.892 -21.716 -43.989 1.00 76.44 96 ARG A O 1
ATOM 751 N N . ILE A 1 97 ? 40.933 -20.853 -43.668 1.00 77.44 97 ILE A N 1
ATOM 752 C CA . ILE A 1 97 ? 40.472 -19.466 -43.483 1.00 77.44 97 ILE A CA 1
ATOM 753 C C . ILE A 1 97 ? 39.883 -18.903 -44.783 1.00 77.44 97 ILE A C 1
ATOM 755 O O . ILE A 1 97 ? 38.885 -18.186 -44.749 1.00 77.44 97 ILE A O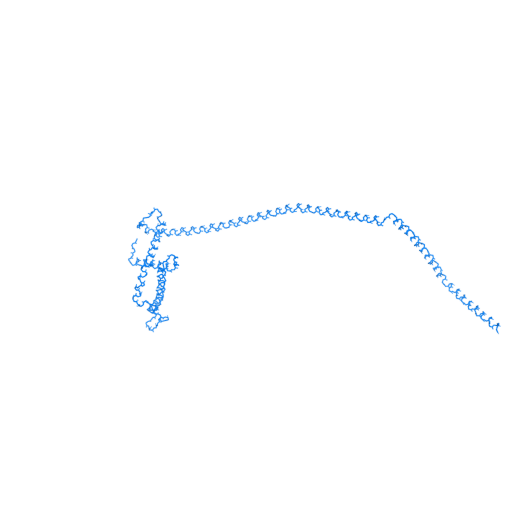 1
ATOM 759 N N . ARG A 1 98 ? 40.474 -19.232 -45.937 1.00 80.50 98 ARG A N 1
ATOM 760 C CA . ARG A 1 98 ? 39.957 -18.818 -47.250 1.00 80.50 98 ARG A CA 1
ATOM 761 C C . ARG A 1 98 ? 38.604 -19.441 -47.569 1.00 80.50 98 ARG A C 1
ATOM 763 O O . ARG A 1 98 ? 37.780 -18.770 -48.177 1.00 80.50 98 ARG A O 1
ATOM 770 N N . THR A 1 99 ? 38.371 -20.690 -47.180 1.00 79.88 99 THR A N 1
ATOM 771 C CA . THR A 1 99 ? 37.128 -21.394 -47.515 1.00 79.88 99 THR A CA 1
ATOM 772 C C . THR A 1 99 ? 35.954 -21.026 -46.615 1.00 79.88 99 THR A C 1
ATOM 774 O O . THR A 1 99 ? 34.836 -20.986 -47.116 1.00 79.88 99 THR A O 1
ATOM 777 N N . SER A 1 100 ? 36.177 -20.753 -45.323 1.00 76.44 100 SER A N 1
ATOM 778 C CA . SER A 1 100 ? 35.085 -20.475 -44.371 1.00 76.44 100 SER A CA 1
ATOM 779 C C . SER A 1 100 ? 34.975 -19.005 -43.968 1.00 76.44 100 SER A C 1
ATOM 781 O O . SER A 1 100 ? 33.906 -18.416 -44.073 1.00 76.44 100 SER A O 1
ATOM 783 N N . LEU A 1 101 ? 36.078 -18.367 -43.561 1.00 77.94 101 LEU A N 1
ATOM 784 C CA . LEU A 1 101 ? 36.035 -17.013 -42.997 1.00 77.94 101 LEU A CA 1
ATOM 785 C C . LEU A 1 101 ? 35.876 -15.929 -44.071 1.00 77.94 101 LEU A C 1
ATOM 787 O O . LEU A 1 101 ? 35.178 -14.940 -43.856 1.00 77.94 101 LEU A O 1
ATOM 791 N N . LEU A 1 102 ? 36.538 -16.089 -45.221 1.00 82.94 102 LEU A N 1
ATOM 792 C CA . LEU A 1 102 ? 36.525 -15.074 -46.278 1.00 82.94 102 LEU A CA 1
ATOM 793 C C . LEU A 1 102 ? 35.114 -14.834 -46.862 1.00 82.94 102 LEU A C 1
ATOM 795 O O . LEU A 1 102 ? 34.719 -13.668 -46.934 1.00 82.94 102 LEU A O 1
ATOM 799 N N . PRO A 1 103 ? 34.312 -15.869 -47.197 1.00 84.50 103 PRO A N 1
ATOM 800 C CA . PRO A 1 103 ? 32.935 -15.672 -47.653 1.00 84.50 103 PRO A CA 1
ATOM 801 C C . PRO A 1 103 ? 32.051 -14.938 -46.638 1.00 84.50 103 PRO A C 1
ATOM 803 O O . PRO A 1 103 ? 31.212 -14.129 -47.032 1.00 84.50 103 PRO A O 1
ATOM 806 N N . ASP A 1 104 ? 32.243 -15.179 -45.341 1.00 81.56 104 ASP A N 1
ATOM 807 C CA . ASP A 1 104 ? 31.441 -14.551 -44.287 1.00 81.56 104 ASP A CA 1
ATOM 808 C C . ASP A 1 104 ? 31.810 -13.082 -44.067 1.00 81.56 104 ASP A C 1
ATOM 810 O O . ASP A 1 104 ? 30.931 -12.231 -43.903 1.00 81.56 104 ASP A O 1
ATOM 814 N N . VAL A 1 105 ? 33.103 -12.752 -44.140 1.00 83.50 105 VAL A N 1
ATOM 815 C CA . VAL A 1 105 ? 33.571 -11.358 -44.155 1.00 83.50 105 VAL A CA 1
ATOM 816 C C . VAL A 1 105 ? 32.981 -10.623 -45.361 1.00 83.50 105 VAL A C 1
ATOM 818 O O . VAL A 1 105 ? 32.433 -9.531 -45.208 1.00 83.50 105 VAL A O 1
ATOM 821 N N . GLU A 1 106 ? 33.031 -11.229 -46.551 1.00 86.12 106 GLU A N 1
ATOM 822 C CA . GLU A 1 106 ? 32.461 -10.640 -47.766 1.00 86.12 106 GLU A CA 1
ATOM 823 C C . GLU A 1 106 ? 30.946 -10.438 -47.671 1.00 86.12 106 GLU A C 1
ATOM 825 O O . GLU A 1 106 ? 30.447 -9.389 -48.085 1.00 86.12 106 GLU A O 1
ATOM 830 N N . ARG A 1 107 ? 30.205 -11.412 -47.128 1.00 85.25 107 ARG A N 1
ATOM 831 C CA . ARG A 1 107 ? 28.757 -11.294 -46.893 1.00 85.25 107 ARG A CA 1
ATOM 832 C C . ARG A 1 107 ? 28.446 -10.128 -45.962 1.00 85.25 107 ARG A C 1
ATOM 834 O O . ARG A 1 107 ? 27.667 -9.261 -46.337 1.00 85.25 107 ARG A O 1
ATOM 841 N N . ARG A 1 108 ? 29.121 -10.027 -44.813 1.00 83.75 108 ARG A N 1
ATOM 842 C CA . ARG A 1 108 ? 28.878 -8.940 -43.847 1.00 83.75 108 ARG A CA 1
ATOM 843 C C . ARG A 1 108 ? 29.215 -7.564 -44.399 1.00 83.75 108 ARG A C 1
ATOM 845 O O . ARG A 1 108 ? 28.493 -6.611 -44.121 1.00 83.75 108 ARG A O 1
ATOM 852 N N . ILE A 1 109 ? 30.287 -7.445 -45.182 1.00 85.38 109 ILE A N 1
ATOM 853 C CA . ILE A 1 109 ? 30.611 -6.185 -45.861 1.00 85.38 109 ILE A CA 1
ATOM 854 C C . ILE A 1 109 ? 29.500 -5.838 -46.856 1.00 85.38 109 ILE A C 1
ATOM 856 O O . ILE A 1 109 ? 29.013 -4.710 -46.844 1.00 85.38 109 ILE A O 1
ATOM 860 N N . LYS A 1 110 ? 29.037 -6.805 -47.660 1.00 84.94 110 LYS A N 1
ATOM 861 C CA . LYS A 1 110 ? 27.917 -6.601 -48.593 1.00 84.94 110 LYS A CA 1
ATOM 862 C C . LYS A 1 110 ? 26.637 -6.186 -47.870 1.00 84.94 110 LYS A C 1
ATOM 864 O O . LYS A 1 110 ? 25.983 -5.253 -48.320 1.00 84.94 110 LYS A O 1
ATOM 869 N N . ASP A 1 111 ? 26.303 -6.820 -46.754 1.00 84.69 111 ASP A N 1
ATOM 870 C CA . ASP A 1 111 ? 25.088 -6.516 -45.995 1.00 84.69 111 ASP A CA 1
ATOM 871 C C . ASP A 1 111 ? 25.160 -5.145 -45.313 1.00 84.69 111 ASP A C 1
ATOM 873 O O . ASP A 1 111 ? 24.188 -4.395 -45.341 1.00 84.69 111 ASP A O 1
ATOM 877 N N . LYS A 1 112 ? 26.328 -4.748 -44.792 1.00 85.00 112 LYS A N 1
ATOM 878 C CA . LYS A 1 112 ? 26.551 -3.380 -44.297 1.00 85.00 112 LYS A CA 1
ATOM 879 C C . LYS A 1 112 ? 26.430 -2.343 -45.410 1.00 85.00 112 LYS A C 1
ATOM 881 O O . LYS A 1 112 ? 25.819 -1.300 -45.200 1.00 85.00 112 LYS A O 1
ATOM 886 N N . CYS A 1 113 ? 26.979 -2.625 -46.590 1.00 81.94 113 CYS A N 1
ATOM 887 C CA . CYS A 1 113 ? 26.822 -1.755 -47.752 1.00 81.94 113 CYS A CA 1
ATOM 888 C C . CYS A 1 113 ? 25.353 -1.648 -48.182 1.00 81.94 113 CYS A C 1
ATOM 890 O O . CYS A 1 113 ? 24.902 -0.541 -48.446 1.00 81.94 113 CYS A O 1
ATOM 892 N N . ARG A 1 114 ? 24.597 -2.755 -48.193 1.00 81.81 114 ARG A N 1
ATOM 893 C CA . ARG A 1 114 ? 23.148 -2.751 -48.465 1.00 81.81 114 ARG A CA 1
ATOM 894 C C . ARG A 1 114 ? 22.389 -1.892 -47.462 1.00 81.81 114 ARG A C 1
ATOM 896 O O . ARG A 1 114 ? 21.676 -0.992 -47.872 1.00 81.81 114 ARG A O 1
ATOM 903 N N . LEU A 1 115 ? 22.635 -2.087 -46.168 1.00 82.94 115 LEU A N 1
ATOM 904 C CA . LEU A 1 115 ? 22.003 -1.297 -45.112 1.00 82.94 115 LEU A CA 1
ATOM 905 C C . LEU A 1 115 ? 22.308 0.201 -45.263 1.00 82.94 115 LEU A C 1
ATOM 907 O O . LEU A 1 115 ? 21.421 1.036 -45.104 1.00 82.94 115 LEU A O 1
ATOM 911 N N . LEU A 1 116 ? 23.550 0.556 -45.603 1.00 81.00 116 LEU A N 1
ATOM 912 C CA . LEU A 1 116 ? 23.915 1.945 -45.889 1.00 81.00 116 LEU A CA 1
ATOM 913 C C . LEU A 1 116 ? 23.154 2.501 -47.100 1.00 81.00 116 LEU A C 1
ATOM 915 O O . LEU A 1 116 ? 22.694 3.643 -47.041 1.00 81.00 116 LEU A O 1
ATOM 919 N N . CYS A 1 117 ? 22.991 1.716 -48.169 1.00 77.25 117 CYS A N 1
ATOM 920 C CA . CYS A 1 117 ? 22.164 2.096 -49.316 1.00 77.25 117 CYS A CA 1
ATOM 921 C C . CYS A 1 117 ? 20.697 2.299 -48.912 1.00 77.25 117 CYS A C 1
ATOM 923 O O . CYS A 1 117 ? 20.111 3.313 -49.279 1.00 77.25 117 CYS A O 1
ATOM 925 N N . ASP A 1 118 ? 20.132 1.389 -48.118 1.00 78.81 118 ASP A N 1
ATOM 926 C CA . ASP A 1 118 ? 18.726 1.430 -47.699 1.00 78.81 118 ASP A CA 1
ATOM 927 C C . ASP A 1 118 ? 18.417 2.681 -46.863 1.00 78.81 118 ASP A C 1
ATOM 929 O O . ASP A 1 118 ? 17.389 3.332 -47.049 1.00 78.81 118 ASP A O 1
ATOM 933 N N . VAL A 1 119 ? 19.335 3.058 -45.967 1.00 76.88 119 VAL A N 1
ATOM 934 C CA . VAL A 1 119 ? 19.186 4.234 -45.094 1.00 76.88 119 VAL A CA 1
ATOM 935 C C . VAL A 1 119 ? 19.367 5.547 -45.861 1.00 76.88 119 VAL A C 1
ATOM 937 O O . VAL A 1 119 ? 18.683 6.529 -45.575 1.00 76.88 119 VAL A O 1
ATOM 940 N N . THR A 1 120 ? 20.286 5.592 -46.827 1.00 73.50 120 THR A N 1
ATOM 941 C CA . THR A 1 120 ? 20.626 6.835 -47.547 1.00 73.50 120 THR A CA 1
ATOM 942 C C . THR A 1 120 ? 19.792 7.056 -48.809 1.00 73.50 120 THR A C 1
ATOM 944 O O . THR A 1 120 ? 19.618 8.198 -49.232 1.00 73.50 120 THR A O 1
ATOM 947 N N . CYS A 1 121 ? 19.242 5.996 -49.405 1.00 71.81 121 CYS A N 1
ATOM 948 C CA . CYS A 1 121 ? 18.447 6.035 -50.633 1.00 71.81 121 CYS A CA 1
ATOM 949 C C . CYS A 1 121 ? 17.249 5.069 -50.596 1.00 71.81 121 CYS A C 1
ATOM 951 O O . CYS A 1 121 ? 17.152 4.167 -51.428 1.00 71.81 121 CYS A O 1
ATOM 953 N N . PRO A 1 122 ? 16.254 5.312 -49.722 1.00 65.69 122 PRO A N 1
ATOM 954 C CA . PRO A 1 122 ? 15.092 4.429 -49.565 1.00 65.69 122 PRO A CA 1
ATOM 955 C C . PRO A 1 122 ? 14.185 4.342 -50.812 1.00 65.69 122 PRO A C 1
ATOM 957 O O . PRO A 1 122 ? 13.299 3.495 -50.878 1.00 65.69 122 PRO A O 1
ATOM 960 N N . LEU A 1 123 ? 14.373 5.230 -51.799 1.00 59.88 123 LEU A N 1
ATOM 961 C CA . LEU A 1 123 ? 13.549 5.344 -53.014 1.00 59.88 123 LEU A CA 1
ATOM 962 C C . LEU A 1 123 ? 14.170 4.674 -54.258 1.00 59.88 123 LEU A C 1
ATOM 964 O O . LEU A 1 123 ? 13.484 4.528 -55.269 1.00 59.88 123 LEU A O 1
ATOM 968 N N . GLN A 1 124 ? 15.441 4.260 -54.207 1.00 59.00 124 GLN A N 1
ATOM 969 C CA . GLN A 1 124 ? 16.105 3.474 -55.256 1.00 59.00 124 GLN A CA 1
ATOM 970 C C . GLN A 1 124 ? 16.064 1.991 -54.860 1.00 59.00 124 GLN A C 1
ATOM 972 O O . GLN A 1 124 ? 17.059 1.445 -54.400 1.00 59.00 124 GLN A O 1
ATOM 977 N N . GLY A 1 125 ? 14.911 1.328 -54.997 1.00 58.56 125 GLY A N 1
ATOM 978 C CA . GLY A 1 125 ? 14.846 -0.130 -54.785 1.00 58.56 125 GLY A CA 1
ATOM 979 C C . GLY A 1 125 ? 15.876 -0.881 -55.646 1.00 58.56 125 GLY A C 1
ATOM 980 O O . GLY A 1 125 ? 16.205 -0.375 -56.712 1.00 58.56 125 GLY A O 1
ATOM 981 N N . ASP A 1 126 ? 16.381 -2.038 -55.185 1.00 57.59 126 ASP A N 1
ATOM 982 C CA . ASP A 1 126 ? 17.289 -3.026 -55.828 1.00 57.59 126 ASP A CA 1
ATOM 983 C C . ASP A 1 126 ? 18.265 -2.534 -56.930 1.00 57.59 126 ASP A C 1
ATOM 985 O O . ASP A 1 126 ? 18.658 -3.286 -57.827 1.00 57.59 126 ASP A O 1
ATOM 989 N N . ALA A 1 127 ? 18.701 -1.275 -56.894 1.00 58.12 127 ALA A N 1
ATOM 990 C CA . ALA A 1 127 ? 19.664 -0.746 -57.844 1.00 58.12 127 ALA A CA 1
ATOM 991 C C . ALA A 1 127 ? 21.063 -1.238 -57.427 1.00 58.12 127 ALA A C 1
ATOM 993 O O . ALA A 1 127 ? 21.492 -0.981 -56.301 1.00 58.12 127 ALA A O 1
ATOM 994 N N . PRO A 1 128 ? 21.815 -1.929 -58.306 1.00 57.53 128 PRO A N 1
ATOM 995 C CA . PRO A 1 128 ? 23.048 -2.622 -57.923 1.00 57.53 128 PRO A CA 1
ATOM 996 C C . PRO A 1 128 ? 24.228 -1.687 -57.609 1.00 57.53 128 PRO A C 1
ATOM 998 O O . PRO A 1 128 ? 25.280 -2.160 -57.184 1.00 57.53 128 PRO A O 1
ATOM 1001 N N . SER A 1 129 ? 24.095 -0.376 -57.833 1.00 60.41 129 SER A N 1
ATOM 1002 C CA . SER A 1 129 ? 25.185 0.584 -57.652 1.00 60.41 129 SER A CA 1
ATOM 1003 C C . SER A 1 129 ? 24.677 1.983 -57.312 1.00 60.41 129 SER A C 1
ATOM 1005 O O . SER A 1 129 ? 23.870 2.547 -58.054 1.00 60.41 129 SER A O 1
ATOM 1007 N N . LEU A 1 130 ? 25.220 2.564 -56.241 1.00 66.00 130 LEU A N 1
ATOM 1008 C CA . LEU A 1 130 ? 25.024 3.968 -55.883 1.00 66.00 130 LEU A CA 1
ATOM 1009 C C . LEU A 1 130 ? 25.655 4.880 -56.955 1.00 66.00 130 LEU A C 1
ATOM 1011 O O . LEU A 1 130 ? 26.785 4.622 -57.385 1.00 66.00 130 LEU A O 1
ATOM 1015 N N . PRO A 1 131 ? 24.980 5.960 -57.386 1.00 71.38 131 PRO A N 1
ATOM 1016 C CA . PRO A 1 131 ? 25.586 6.939 -58.280 1.00 71.38 131 PRO A CA 1
ATOM 1017 C C . PRO A 1 131 ? 26.785 7.616 -57.599 1.00 71.38 131 PRO A C 1
ATOM 1019 O O . PRO A 1 131 ? 26.709 8.017 -56.442 1.00 71.38 131 PRO A O 1
ATOM 1022 N N . PHE A 1 132 ? 27.893 7.787 -58.327 1.00 67.69 132 PHE A N 1
ATOM 1023 C CA . PHE A 1 132 ? 29.158 8.308 -57.783 1.00 67.69 132 PHE A CA 1
ATOM 1024 C C . PHE A 1 132 ? 29.017 9.677 -57.087 1.00 67.69 132 PHE A C 1
ATOM 1026 O O . PHE A 1 132 ? 29.650 9.920 -56.066 1.00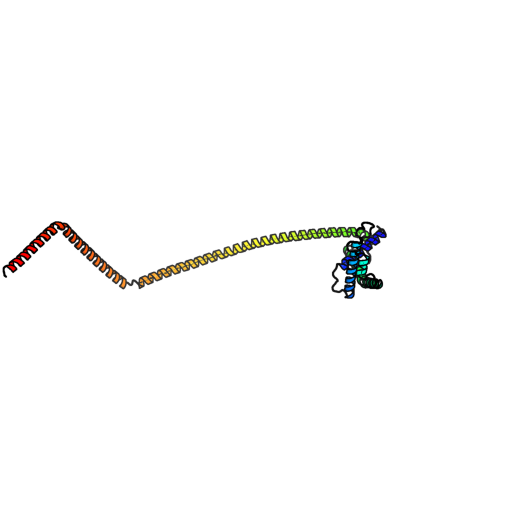 67.69 132 PHE A O 1
ATOM 1033 N N . ALA A 1 133 ? 28.121 10.537 -57.579 1.00 68.06 133 ALA A N 1
ATOM 1034 C CA . ALA A 1 133 ? 27.816 11.830 -56.959 1.00 68.06 133 ALA A CA 1
ATOM 1035 C C . ALA A 1 133 ? 27.249 11.704 -55.530 1.00 68.06 133 ALA A C 1
ATOM 1037 O O . ALA A 1 133 ? 27.500 12.554 -54.682 1.00 68.06 133 ALA A O 1
ATOM 1038 N N . LEU A 1 134 ? 26.511 10.629 -55.255 1.00 70.06 134 LEU A N 1
ATOM 1039 C CA . LEU A 1 134 ? 25.944 10.346 -53.941 1.00 70.06 134 LEU A CA 1
ATOM 1040 C C . LEU A 1 134 ? 26.987 9.726 -53.001 1.00 70.06 134 LEU A C 1
ATOM 1042 O O . LEU A 1 134 ? 26.954 9.969 -51.800 1.00 70.06 134 LEU A O 1
ATOM 1046 N N . VAL A 1 135 ? 27.953 8.977 -53.544 1.00 72.50 135 VAL A N 1
ATOM 1047 C CA . VAL A 1 135 ? 29.073 8.414 -52.772 1.00 72.50 135 VAL A CA 1
ATOM 1048 C C . VAL A 1 135 ? 29.946 9.523 -52.177 1.00 72.50 135 VAL A C 1
ATOM 1050 O O . VAL A 1 135 ? 30.375 9.406 -51.032 1.00 72.50 135 VAL A O 1
ATOM 1053 N N . GLU A 1 136 ? 30.163 10.622 -52.908 1.00 75.75 136 GLU A N 1
ATOM 1054 C CA . GLU A 1 136 ? 30.918 11.775 -52.393 1.00 75.75 136 GLU A CA 1
ATOM 1055 C C . GLU A 1 136 ? 30.164 12.541 -51.286 1.00 75.75 136 GLU A C 1
ATOM 1057 O O . GLU A 1 136 ? 30.801 13.106 -50.401 1.00 75.75 136 GLU A O 1
ATOM 1062 N N . GLN A 1 137 ? 28.826 12.517 -51.288 1.00 78.56 137 GLN A N 1
ATOM 1063 C CA . GLN A 1 137 ? 27.976 13.191 -50.290 1.00 78.56 137 GLN A CA 1
ATOM 1064 C C . GLN A 1 137 ? 27.592 12.295 -49.099 1.00 78.56 137 GLN A C 1
ATOM 1066 O O . GLN A 1 137 ? 27.151 12.782 -48.056 1.00 78.56 137 GLN A O 1
ATOM 1071 N N . LEU A 1 138 ? 27.793 10.980 -49.221 1.00 79.50 138 LEU A N 1
ATOM 1072 C CA . LEU A 1 138 ? 27.472 9.981 -48.203 1.00 79.50 138 LEU A CA 1
ATOM 1073 C C . LEU A 1 138 ? 28.006 10.320 -46.793 1.00 79.50 138 LEU A C 1
ATOM 1075 O O . LEU A 1 138 ? 27.213 10.274 -45.852 1.00 79.50 138 LEU A O 1
ATOM 1079 N N . PRO A 1 139 ? 29.288 10.693 -46.589 1.00 81.81 139 PRO A N 1
ATOM 1080 C CA . PRO A 1 139 ? 29.795 10.974 -45.243 1.00 81.81 139 PRO A CA 1
ATOM 1081 C C . PRO A 1 139 ? 29.095 12.166 -44.577 1.00 81.81 139 PRO A C 1
ATOM 1083 O O . PRO A 1 139 ? 28.815 12.123 -43.379 1.00 81.81 139 PRO A O 1
ATOM 1086 N N . GLU A 1 140 ? 28.753 13.198 -45.349 1.00 83.69 140 GLU A N 1
ATOM 1087 C CA . GLU A 1 140 ? 28.017 14.359 -44.846 1.00 83.69 140 GLU A CA 1
ATOM 1088 C C . GLU A 1 140 ? 26.591 13.961 -44.450 1.00 83.69 140 GLU A C 1
ATOM 1090 O O . GLU A 1 140 ? 26.160 14.250 -43.332 1.00 83.69 140 GLU A O 1
ATOM 1095 N N . THR A 1 141 ? 25.890 13.206 -45.305 1.00 82.69 141 THR A N 1
ATOM 1096 C CA . THR A 1 141 ? 24.527 12.729 -45.005 1.00 82.69 141 THR A CA 1
ATOM 1097 C C . THR A 1 141 ? 24.473 11.814 -43.779 1.00 82.69 141 THR A C 1
ATOM 1099 O O . THR A 1 141 ? 23.588 11.968 -42.940 1.00 82.69 141 THR A O 1
ATOM 1102 N N . LEU A 1 142 ? 25.447 10.913 -43.612 1.00 84.56 142 LEU A N 1
ATOM 1103 C CA . LEU A 1 142 ? 25.530 10.031 -42.447 1.00 84.56 142 LEU A CA 1
ATOM 1104 C C . LEU A 1 142 ? 25.809 10.812 -41.162 1.00 84.56 142 LEU A C 1
ATOM 1106 O O . LEU A 1 142 ? 25.195 10.529 -40.134 1.00 84.56 142 LEU A O 1
ATOM 1110 N N . SER A 1 143 ? 26.683 11.819 -41.216 1.00 86.88 143 SER A N 1
ATOM 1111 C CA . SER A 1 143 ? 26.954 12.680 -40.060 1.00 86.88 143 SER A CA 1
ATOM 1112 C C . SER A 1 143 ? 25.713 13.473 -39.630 1.00 86.88 143 SER A C 1
ATOM 1114 O O . SER A 1 143 ? 25.426 13.581 -38.436 1.00 86.88 143 SER A O 1
ATOM 1116 N N . ALA A 1 144 ? 24.918 13.950 -40.595 1.00 86.81 144 ALA A N 1
ATOM 1117 C CA . ALA A 1 144 ? 23.663 14.645 -40.334 1.00 86.81 144 ALA A CA 1
ATOM 1118 C C . ALA A 1 144 ? 22.603 13.706 -39.735 1.00 86.81 144 ALA A C 1
ATOM 1120 O O . ALA A 1 144 ? 21.924 14.075 -38.777 1.00 86.81 144 ALA A O 1
ATOM 1121 N N . LEU A 1 145 ? 22.498 12.474 -40.245 1.00 86.69 145 LEU A N 1
ATOM 1122 C CA . LEU A 1 145 ? 21.596 11.452 -39.708 1.00 86.69 145 LEU A CA 1
ATOM 1123 C C . LEU A 1 145 ? 21.978 11.035 -38.283 1.00 86.69 145 LEU A C 1
ATOM 1125 O O . LEU A 1 145 ? 21.104 10.909 -37.431 1.00 86.69 145 LEU A O 1
ATOM 1129 N N . GLN A 1 146 ? 23.270 10.874 -37.991 1.00 89.62 146 GLN A N 1
ATOM 1130 C CA . GLN A 1 146 ? 23.749 10.588 -36.635 1.00 89.62 146 GLN A CA 1
ATOM 1131 C C . GLN A 1 146 ? 23.431 11.735 -35.669 1.00 89.62 146 GLN A C 1
ATOM 1133 O O . GLN A 1 146 ? 22.946 11.500 -34.560 1.00 89.62 146 GLN A O 1
ATOM 1138 N N . ALA A 1 147 ? 23.641 12.984 -36.090 1.00 91.25 147 ALA A N 1
ATOM 1139 C CA . ALA A 1 147 ? 23.269 14.147 -35.291 1.00 91.25 147 ALA A CA 1
ATOM 1140 C C . ALA A 1 147 ? 21.752 14.196 -35.028 1.00 91.25 147 ALA A C 1
ATOM 1142 O O . ALA A 1 147 ? 21.336 14.433 -33.896 1.00 91.25 147 ALA A O 1
ATOM 1143 N N . ALA A 1 148 ? 20.926 13.900 -36.037 1.00 90.56 148 ALA A N 1
ATOM 1144 C CA . ALA A 1 148 ? 19.474 13.830 -35.886 1.00 90.56 148 ALA A CA 1
ATOM 1145 C C . ALA A 1 148 ? 19.030 12.683 -34.957 1.00 90.56 148 ALA A C 1
ATOM 1147 O O . ALA A 1 148 ? 18.190 12.902 -34.087 1.00 90.56 148 ALA A O 1
ATOM 1148 N N . SER A 1 149 ? 19.628 11.492 -35.082 1.00 90.94 149 SER A N 1
ATOM 1149 C CA . SER A 1 149 ? 19.350 10.339 -34.208 1.00 90.94 149 SER A CA 1
ATOM 1150 C C . SER A 1 149 ? 19.653 10.666 -32.751 1.00 90.94 149 SER A C 1
ATOM 1152 O O . SER A 1 149 ? 18.804 10.496 -31.885 1.00 90.94 149 SER A O 1
ATOM 1154 N N . THR A 1 150 ? 20.836 11.221 -32.478 1.00 93.75 150 THR A N 1
ATOM 1155 C CA . THR A 1 150 ? 21.228 11.583 -31.107 1.00 93.75 150 THR A CA 1
ATOM 1156 C C . THR A 1 150 ? 20.387 12.722 -30.524 1.00 93.75 150 THR A C 1
ATOM 1158 O O . THR A 1 150 ? 20.213 12.791 -29.308 1.00 93.75 150 THR A O 1
ATOM 1161 N N . ALA A 1 151 ? 19.858 13.625 -31.355 1.00 94.56 151 ALA A N 1
ATOM 1162 C CA . ALA A 1 151 ? 18.909 14.645 -30.913 1.00 94.56 151 ALA A CA 1
ATOM 1163 C C . ALA A 1 151 ? 17.553 14.025 -30.541 1.00 94.56 151 ALA A C 1
ATOM 1165 O O . ALA A 1 151 ? 17.047 14.299 -29.455 1.00 94.56 151 ALA A O 1
ATOM 1166 N N . LEU A 1 152 ? 17.018 13.138 -31.386 1.00 94.81 152 LEU A N 1
ATOM 1167 C CA . LEU A 1 152 ? 15.769 12.416 -31.128 1.00 94.81 152 LEU A CA 1
ATOM 1168 C C . LEU A 1 152 ? 15.859 11.522 -29.887 1.00 94.81 152 LEU A C 1
ATOM 1170 O O . LEU A 1 152 ? 14.923 11.485 -29.099 1.00 94.81 152 LEU A O 1
ATOM 1174 N N . GLU A 1 153 ? 16.988 10.844 -29.674 1.00 94.56 153 GLU A N 1
ATOM 1175 C CA . GLU A 1 153 ? 17.233 10.054 -28.459 1.00 94.56 153 GLU A CA 1
ATOM 1176 C C . GLU A 1 153 ? 17.158 10.924 -27.198 1.00 94.56 153 GLU A C 1
ATOM 1178 O O . GLU A 1 153 ? 16.529 10.541 -26.215 1.00 94.56 153 GLU A O 1
ATOM 1183 N N . LYS A 1 154 ? 17.743 12.128 -27.229 1.00 94.81 154 LYS A N 1
ATOM 1184 C CA . LYS A 1 154 ? 17.668 13.075 -26.104 1.00 94.81 154 LYS A CA 1
ATOM 1185 C C . LYS A 1 154 ? 16.253 13.596 -25.879 1.00 94.81 154 LYS A C 1
ATOM 1187 O O . LYS A 1 154 ? 15.841 13.738 -24.730 1.00 94.81 154 LYS A O 1
ATOM 1192 N N . GLU A 1 155 ? 15.518 13.892 -26.949 1.00 96.06 155 GLU A N 1
ATOM 1193 C CA . GLU A 1 155 ? 14.116 14.309 -26.852 1.00 96.06 155 GLU A CA 1
ATOM 1194 C C . GLU A 1 155 ? 13.235 13.195 -26.283 1.00 96.06 155 GLU A C 1
ATOM 1196 O O . GLU A 1 155 ? 12.391 13.463 -25.432 1.00 96.06 155 GLU A O 1
ATOM 1201 N N . LEU A 1 156 ? 13.461 11.949 -26.703 1.00 95.75 156 LEU A N 1
ATOM 1202 C CA . LEU A 1 156 ? 12.738 10.783 -26.210 1.00 95.75 156 LEU A CA 1
ATOM 1203 C C . LEU A 1 156 ? 12.977 10.577 -24.712 1.00 95.75 156 LEU A C 1
ATOM 1205 O O . LEU A 1 156 ? 12.009 10.464 -23.969 1.00 95.75 156 LEU A O 1
ATOM 1209 N N . ILE A 1 157 ? 14.233 10.639 -24.259 1.00 96.19 157 ILE A N 1
ATOM 1210 C CA . ILE A 1 157 ? 14.567 10.558 -22.828 1.00 96.19 157 ILE A CA 1
ATOM 1211 C C . ILE A 1 157 ? 13.883 11.692 -22.049 1.00 96.19 157 ILE A C 1
ATOM 1213 O O . ILE A 1 157 ? 13.258 11.449 -21.021 1.00 96.19 157 ILE A O 1
ATOM 1217 N N . GLY A 1 158 ? 13.924 12.928 -22.559 1.00 96.31 158 GLY A N 1
ATOM 1218 C CA . GLY A 1 158 ? 13.252 14.058 -21.910 1.00 96.31 158 GLY A CA 1
ATOM 1219 C C . GLY A 1 158 ? 11.726 13.902 -21.840 1.00 96.31 158 GLY A C 1
ATOM 1220 O O . GLY A 1 158 ? 11.100 14.323 -20.866 1.00 96.31 158 GLY A O 1
ATOM 1221 N N . LEU A 1 159 ? 11.113 13.279 -22.850 1.00 96.62 159 LEU A N 1
ATOM 1222 C CA . LEU A 1 159 ? 9.684 12.962 -22.857 1.00 96.62 159 LEU A CA 1
ATOM 1223 C C . LEU A 1 159 ? 9.333 11.843 -21.873 1.00 96.62 159 LEU A C 1
ATOM 1225 O O . LEU A 1 159 ? 8.301 11.944 -21.209 1.00 96.62 159 LEU A O 1
ATOM 1229 N N . GLU A 1 160 ? 10.169 10.811 -21.760 1.00 96.19 160 GLU A N 1
ATOM 1230 C CA . GLU A 1 160 ? 10.011 9.734 -20.776 1.00 96.19 160 GLU A CA 1
ATOM 1231 C C . GLU A 1 160 ? 10.093 10.283 -19.347 1.00 96.19 160 GLU A C 1
ATOM 1233 O O . GLU A 1 160 ? 9.189 10.053 -18.544 1.00 96.19 160 GLU A O 1
ATOM 1238 N N . GLU A 1 161 ? 11.095 11.115 -19.054 1.00 96.31 161 GLU A N 1
ATOM 1239 C CA . GLU A 1 161 ? 11.238 11.770 -17.749 1.00 96.31 161 GLU A CA 1
ATOM 1240 C C . GLU A 1 161 ? 10.029 12.661 -17.418 1.00 96.31 161 GLU A C 1
ATOM 1242 O O . GLU A 1 161 ? 9.476 12.601 -16.316 1.00 96.31 161 GLU A O 1
ATOM 1247 N N . ALA A 1 162 ? 9.564 13.470 -18.377 1.00 95.75 162 ALA A N 1
ATOM 1248 C CA . ALA A 1 162 ? 8.391 14.324 -18.188 1.00 95.75 162 ALA A CA 1
ATOM 1249 C C . ALA A 1 162 ? 7.097 13.513 -17.994 1.00 95.75 162 ALA A C 1
ATOM 1251 O O . ALA A 1 162 ? 6.215 13.909 -17.222 1.00 95.75 162 ALA A O 1
ATOM 1252 N N . HIS A 1 163 ? 6.970 12.382 -18.690 1.00 96.06 163 HIS A N 1
ATOM 1253 C CA . HIS A 1 163 ? 5.860 11.456 -18.519 1.00 96.06 163 HIS A CA 1
ATOM 1254 C C . HIS A 1 163 ? 5.864 10.851 -17.111 1.00 96.06 163 HIS A C 1
ATOM 1256 O O . HIS A 1 163 ? 4.831 10.875 -16.441 1.00 96.06 163 HIS A O 1
ATOM 1262 N N . ASP A 1 164 ? 7.013 10.382 -16.633 1.00 96.19 164 ASP A N 1
ATOM 1263 C CA . ASP A 1 164 ? 7.140 9.761 -15.316 1.00 96.19 164 ASP A CA 1
ATOM 1264 C C . ASP A 1 164 ? 6.808 10.733 -14.183 1.00 96.19 164 ASP A C 1
ATOM 1266 O O . ASP A 1 164 ? 6.063 10.377 -13.265 1.00 96.19 164 ASP A O 1
ATOM 1270 N N . VAL A 1 165 ? 7.259 11.989 -14.280 1.00 96.50 165 VAL A N 1
ATOM 1271 C CA . VAL A 1 165 ? 6.869 13.041 -13.328 1.00 96.50 165 VAL A CA 1
ATOM 1272 C C . VAL A 1 165 ? 5.350 13.227 -13.325 1.00 96.50 165 VAL A C 1
ATOM 1274 O O . VAL A 1 165 ? 4.728 13.229 -12.263 1.00 96.50 165 VAL A O 1
ATOM 1277 N N . ARG A 1 166 ? 4.717 13.304 -14.502 1.00 96.31 166 ARG A N 1
ATOM 1278 C CA . ARG A 1 166 ? 3.257 13.461 -14.598 1.00 96.31 166 ARG A CA 1
ATOM 1279 C C . ARG A 1 166 ? 2.505 12.261 -14.016 1.00 96.31 166 ARG A C 1
ATOM 1281 O O . ARG A 1 166 ? 1.473 12.447 -13.369 1.00 96.31 166 ARG A O 1
ATOM 1288 N N . VAL A 1 167 ? 2.989 11.038 -14.228 1.00 96.31 167 VAL A N 1
ATOM 1289 C CA . VAL A 1 167 ? 2.386 9.833 -13.635 1.00 96.31 167 VAL A CA 1
ATOM 1290 C C . VAL A 1 167 ? 2.493 9.872 -12.113 1.00 96.31 167 VAL A C 1
ATOM 1292 O O . VAL A 1 167 ? 1.511 9.568 -11.436 1.00 96.31 167 VAL A O 1
ATOM 1295 N N . GLN A 1 168 ? 3.634 10.294 -11.564 1.00 96.12 168 GLN A N 1
ATOM 1296 C CA . GLN A 1 168 ? 3.813 10.441 -10.117 1.00 96.12 168 GLN A CA 1
ATOM 1297 C C . GLN A 1 168 ? 2.871 11.495 -9.524 1.00 96.12 168 GLN A C 1
ATOM 1299 O O . GLN A 1 168 ? 2.205 11.227 -8.523 1.00 96.12 168 GLN A O 1
ATOM 1304 N N . GLU A 1 169 ? 2.755 12.664 -10.158 1.00 96.56 169 GLU A N 1
ATOM 1305 C CA . GLU A 1 169 ? 1.831 13.724 -9.735 1.00 96.56 169 GLU A CA 1
ATOM 1306 C C . GLU A 1 169 ? 0.375 13.243 -9.739 1.00 96.56 169 GLU A C 1
ATOM 1308 O O . GLU A 1 169 ? -0.372 13.453 -8.778 1.00 96.56 169 GLU A O 1
ATOM 1313 N N . MET A 1 170 ? -0.030 12.552 -10.806 1.00 96.31 170 MET A N 1
ATOM 1314 C CA . MET A 1 170 ? -1.382 12.019 -10.934 1.00 96.31 170 MET A CA 1
ATOM 1315 C C . MET A 1 170 ? -1.642 10.887 -9.930 1.00 96.31 170 MET A C 1
ATOM 1317 O O . MET A 1 170 ? -2.726 10.822 -9.351 1.00 96.31 170 MET A O 1
ATOM 1321 N N . GLY A 1 171 ? -0.642 10.043 -9.660 1.00 97.12 171 GLY A N 1
ATOM 1322 C CA . GLY A 1 171 ? -0.688 9.031 -8.606 1.00 97.12 171 GLY A CA 1
ATOM 1323 C C . GLY A 1 171 ? -0.910 9.652 -7.227 1.00 97.12 171 GLY A C 1
ATOM 1324 O O . GLY A 1 171 ? -1.849 9.273 -6.526 1.00 97.12 171 GLY A O 1
ATOM 1325 N N . ALA A 1 172 ? -0.131 10.678 -6.877 1.00 96.31 172 ALA A N 1
ATOM 1326 C CA . ALA A 1 172 ? -0.272 11.398 -5.611 1.00 96.31 172 ALA A CA 1
ATOM 1327 C C . ALA A 1 172 ? -1.653 12.066 -5.465 1.00 96.31 172 ALA A C 1
ATOM 1329 O O . ALA A 1 172 ? -2.253 12.039 -4.386 1.00 96.31 172 ALA A O 1
ATOM 1330 N N . LEU A 1 173 ? -2.199 12.628 -6.551 1.00 97.00 173 LEU A N 1
ATOM 1331 C CA . LEU A 1 173 ? -3.549 13.198 -6.564 1.00 97.00 173 LEU A CA 1
ATOM 1332 C C . LEU A 1 173 ? -4.616 12.130 -6.275 1.00 97.00 173 LEU A C 1
ATOM 1334 O O . LEU A 1 173 ? -5.512 12.349 -5.453 1.00 97.00 173 LEU A O 1
ATOM 1338 N N . VAL A 1 174 ? -4.521 10.972 -6.932 1.00 96.44 174 VAL A N 1
ATOM 1339 C CA . VAL A 1 174 ? -5.459 9.857 -6.744 1.00 96.44 174 VAL A CA 1
ATOM 1340 C C . VAL A 1 174 ? -5.385 9.316 -5.316 1.00 96.44 174 VAL A C 1
ATOM 1342 O O . VAL A 1 174 ? -6.427 9.086 -4.700 1.00 96.44 174 VAL A O 1
ATOM 1345 N N . GLU A 1 175 ? -4.186 9.176 -4.750 1.00 96.00 175 GLU A N 1
ATOM 1346 C CA . GLU A 1 175 ? -4.005 8.772 -3.352 1.00 96.00 175 GLU A CA 1
ATOM 1347 C C . GLU A 1 175 ? -4.626 9.777 -2.376 1.00 96.00 175 GLU A C 1
ATOM 1349 O O . GLU A 1 175 ? -5.355 9.386 -1.458 1.00 96.00 175 GLU A O 1
ATOM 1354 N N . ALA A 1 176 ? -4.404 11.076 -2.596 1.00 95.50 176 ALA A N 1
ATOM 1355 C CA . ALA A 1 176 ? -4.994 12.129 -1.776 1.00 95.50 176 ALA A CA 1
ATOM 1356 C C . ALA A 1 176 ? -6.532 12.092 -1.832 1.00 95.50 176 ALA A C 1
ATOM 1358 O O . ALA A 1 176 ? -7.196 12.133 -0.790 1.00 95.50 176 ALA A O 1
ATOM 1359 N N . MET A 1 177 ? -7.111 11.941 -3.028 1.00 94.69 177 MET A N 1
ATOM 1360 C CA . MET A 1 177 ? -8.556 11.769 -3.201 1.00 94.69 177 MET A CA 1
ATOM 1361 C C . MET A 1 177 ? -9.070 10.503 -2.506 1.00 94.69 177 MET A C 1
ATOM 1363 O O . MET A 1 177 ? -10.083 10.554 -1.802 1.00 94.69 177 MET A O 1
ATOM 1367 N N . GLY A 1 178 ? -8.360 9.382 -2.645 1.00 93.50 178 GLY A N 1
ATOM 1368 C CA . GLY A 1 178 ? -8.687 8.120 -1.984 1.00 93.50 178 GLY A CA 1
ATOM 1369 C C . GLY A 1 178 ? -8.693 8.245 -0.459 1.00 93.50 178 GLY A C 1
ATOM 1370 O O . GLY A 1 178 ? -9.626 7.783 0.201 1.00 93.50 178 GLY A O 1
ATOM 1371 N N . ALA A 1 179 ? -7.710 8.942 0.115 1.00 93.06 179 ALA A N 1
ATOM 1372 C CA . ALA A 1 179 ? -7.638 9.196 1.550 1.00 93.06 179 ALA A CA 1
ATOM 1373 C C . ALA A 1 179 ? -8.814 10.052 2.055 1.00 93.06 179 ALA A C 1
ATOM 1375 O O . ALA A 1 179 ? -9.382 9.764 3.116 1.00 93.06 179 ALA A O 1
ATOM 1376 N N . VAL A 1 180 ? -9.216 11.080 1.299 1.00 92.44 180 VAL A N 1
ATOM 1377 C CA . VAL A 1 180 ? -10.387 11.913 1.624 1.00 92.44 180 VAL A CA 1
ATOM 1378 C C . VAL A 1 180 ? -11.678 11.094 1.557 1.00 92.44 180 VAL A C 1
ATOM 1380 O O . VAL A 1 180 ? -12.492 11.154 2.483 1.00 92.44 180 VAL A O 1
ATOM 1383 N N . LEU A 1 181 ? -11.859 10.278 0.519 1.00 88.69 181 LEU A N 1
ATOM 1384 C CA . LEU A 1 181 ? -13.025 9.399 0.380 1.00 88.69 181 LEU A CA 1
ATOM 1385 C C . LEU A 1 181 ? -13.105 8.372 1.517 1.00 88.69 181 LEU A C 1
ATOM 1387 O O . LEU A 1 181 ? -14.149 8.219 2.147 1.00 88.69 181 LEU A O 1
ATOM 1391 N N . LEU A 1 182 ? -11.990 7.726 1.862 1.00 87.12 182 LEU A N 1
ATOM 1392 C CA . LEU A 1 182 ? -11.942 6.779 2.977 1.00 87.12 182 LEU A CA 1
ATOM 1393 C C . LEU A 1 182 ? -12.280 7.440 4.314 1.00 87.12 182 LEU A C 1
ATOM 1395 O O . LEU A 1 182 ? -13.022 6.862 5.109 1.00 87.12 182 LEU A O 1
ATOM 1399 N N . ARG A 1 183 ? -11.763 8.648 4.575 1.00 84.50 183 ARG A N 1
ATOM 1400 C CA . ARG A 1 183 ? -12.097 9.402 5.792 1.00 84.50 183 ARG A CA 1
ATOM 1401 C C . ARG A 1 183 ? -13.572 9.778 5.826 1.00 84.50 183 ARG A C 1
ATOM 1403 O O . ARG A 1 183 ? -14.219 9.550 6.841 1.00 84.50 183 ARG A O 1
ATOM 1410 N N . THR A 1 184 ? -14.111 10.317 4.738 1.00 82.19 184 THR A N 1
ATOM 1411 C CA . THR A 1 184 ? -15.512 10.761 4.686 1.00 82.19 184 THR A CA 1
ATOM 1412 C C . THR A 1 184 ? -16.489 9.599 4.845 1.00 82.19 184 THR A C 1
ATOM 1414 O O . THR A 1 184 ? -17.405 9.706 5.656 1.00 82.19 184 THR A O 1
ATOM 1417 N N . ILE A 1 185 ? -16.264 8.472 4.164 1.00 78.25 185 ILE A N 1
ATOM 1418 C CA . ILE A 1 185 ? -17.108 7.274 4.286 1.00 78.25 185 ILE A CA 1
ATOM 1419 C C . ILE A 1 185 ? -17.013 6.691 5.701 1.00 78.25 185 ILE A C 1
ATOM 1421 O O . ILE A 1 185 ? -18.036 6.503 6.357 1.00 78.25 185 ILE A O 1
ATOM 1425 N N . ARG A 1 186 ? -15.796 6.486 6.233 1.00 73.75 186 ARG A N 1
ATOM 1426 C CA . ARG A 1 186 ? -15.618 5.949 7.596 1.00 73.75 186 ARG A CA 1
ATOM 1427 C C . ARG A 1 186 ? -16.266 6.837 8.653 1.00 73.75 186 ARG A C 1
ATOM 1429 O O . ARG A 1 186 ? -16.945 6.320 9.531 1.00 73.75 186 ARG A O 1
ATOM 1436 N N . VAL A 1 187 ? -16.085 8.155 8.576 1.00 69.00 187 VAL A N 1
ATOM 1437 C CA . VAL A 1 187 ? -16.675 9.094 9.543 1.00 69.00 187 VAL A CA 1
ATOM 1438 C C . VAL A 1 187 ? -18.200 9.116 9.423 1.00 69.00 187 VAL A C 1
ATOM 1440 O O . VAL A 1 187 ? -18.894 9.086 10.444 1.00 69.00 187 VAL A O 1
ATOM 1443 N N . ARG A 1 188 ? -18.730 9.123 8.192 1.00 69.81 188 ARG A N 1
ATOM 1444 C CA . ARG A 1 188 ? -20.173 9.177 7.936 1.00 69.81 188 ARG A CA 1
ATOM 1445 C C . ARG A 1 188 ? -20.900 7.920 8.388 1.00 69.81 188 ARG A C 1
ATOM 1447 O O . ARG A 1 188 ? -22.008 8.060 8.884 1.00 69.81 188 ARG A O 1
ATOM 1454 N N . ASP A 1 189 ? -20.299 6.740 8.263 1.00 67.81 189 ASP A N 1
ATOM 1455 C CA . ASP A 1 189 ? -20.942 5.483 8.662 1.00 67.81 189 ASP A CA 1
ATOM 1456 C C . ASP A 1 189 ? -20.724 5.156 10.147 1.00 67.81 189 ASP A C 1
ATOM 1458 O O . ASP A 1 189 ? -21.616 4.613 10.805 1.00 67.81 189 ASP A O 1
ATOM 1462 N N . GLN A 1 190 ? -19.579 5.544 10.726 1.00 70.88 190 GLN A N 1
ATOM 1463 C CA . GLN A 1 190 ? -19.307 5.321 12.151 1.00 70.88 190 GLN A CA 1
ATOM 1464 C C . GLN A 1 190 ? -20.190 6.186 13.053 1.00 70.88 190 GLN A C 1
ATOM 1466 O O . GLN A 1 190 ? -20.721 5.677 14.036 1.00 70.88 190 GLN A O 1
ATOM 1471 N N . SER A 1 191 ? -20.399 7.465 12.730 1.00 75.06 191 SER A N 1
ATOM 1472 C CA . SER A 1 191 ? -21.201 8.367 13.569 1.00 75.06 191 SER A CA 1
ATOM 1473 C C . SER A 1 191 ? -22.650 7.882 13.826 1.00 75.06 191 SER A C 1
ATOM 1475 O O . SER A 1 191 ? -23.031 7.740 14.994 1.00 75.06 191 SER A O 1
ATOM 1477 N N . PRO A 1 192 ? -23.472 7.547 12.808 1.00 83.69 192 PRO A N 1
ATOM 1478 C CA . PRO A 1 192 ? -24.851 7.101 13.006 1.00 83.69 192 PRO A CA 1
ATOM 1479 C C . PRO A 1 192 ? -24.939 5.688 13.596 1.00 83.69 192 PRO A C 1
ATOM 1481 O O . PRO A 1 192 ? -25.884 5.381 14.321 1.00 83.69 192 PRO A O 1
ATOM 1484 N N . PHE A 1 193 ? -23.977 4.807 13.304 1.00 85.56 193 PHE A N 1
ATOM 1485 C CA . PHE A 1 193 ? -23.948 3.472 13.898 1.00 85.56 193 PHE A CA 1
ATOM 1486 C C . PHE A 1 193 ? -23.598 3.526 15.388 1.00 85.56 193 PHE A C 1
ATOM 1488 O O . PHE A 1 193 ? -24.285 2.916 16.207 1.00 85.56 193 PHE A O 1
ATOM 1495 N N . VAL A 1 194 ? -22.555 4.279 15.752 1.00 86.69 194 VAL A N 1
ATOM 1496 C CA . VAL A 1 194 ? -22.101 4.418 17.142 1.00 86.69 194 VAL A CA 1
ATOM 1497 C C . VAL A 1 194 ? -23.178 5.080 17.993 1.00 86.69 194 VAL A C 1
ATOM 1499 O O . VAL A 1 194 ? -23.489 4.569 19.063 1.00 86.69 194 VAL A O 1
ATOM 1502 N N . THR A 1 195 ? -23.812 6.147 17.505 1.00 89.62 195 THR A N 1
ATOM 1503 C CA . THR A 1 195 ? -24.924 6.805 18.216 1.00 89.62 195 THR A CA 1
ATOM 1504 C C . THR A 1 195 ? -26.101 5.860 18.462 1.00 89.62 195 THR A C 1
ATOM 1506 O O . THR A 1 195 ? -26.563 5.750 19.596 1.00 89.62 195 THR A O 1
ATOM 1509 N N . LYS A 1 196 ? -26.544 5.098 17.452 1.00 92.69 196 LYS A N 1
ATOM 1510 C CA . LYS A 1 196 ? -27.593 4.076 17.634 1.00 92.69 196 LYS A CA 1
ATOM 1511 C C . LYS A 1 196 ? -27.177 2.977 18.613 1.00 92.69 196 LYS A C 1
ATOM 1513 O O . LYS A 1 196 ? -27.996 2.519 19.408 1.00 92.69 196 LYS A O 1
ATOM 1518 N N . LYS A 1 197 ? -25.912 2.550 18.570 1.00 93.38 197 LYS A N 1
ATOM 1519 C CA . LYS A 1 197 ? -25.375 1.534 19.482 1.00 93.38 197 LYS A CA 1
ATOM 1520 C C . LYS A 1 197 ? -25.353 2.034 20.926 1.00 93.38 197 LYS A C 1
ATOM 1522 O O . LYS A 1 197 ? -25.752 1.284 21.809 1.00 93.38 197 LYS A O 1
ATOM 1527 N N . ILE A 1 198 ? -24.939 3.280 21.157 1.00 94.44 198 ILE A N 1
ATOM 1528 C CA . ILE A 1 198 ? -24.971 3.919 22.480 1.00 94.44 198 ILE A CA 1
ATOM 1529 C C . ILE A 1 198 ? -26.410 3.974 22.995 1.00 94.44 198 ILE A C 1
ATOM 1531 O O . ILE A 1 198 ? -26.665 3.445 24.069 1.00 94.44 198 ILE A O 1
ATOM 1535 N N . ALA A 1 199 ? -27.357 4.477 22.198 1.00 96.12 199 ALA A N 1
ATOM 1536 C CA . ALA A 1 199 ? -28.765 4.546 22.598 1.00 96.12 199 ALA A CA 1
ATOM 1537 C C . ALA A 1 199 ? -29.355 3.163 22.954 1.00 96.12 199 ALA A C 1
ATOM 1539 O O . ALA A 1 199 ? -30.112 3.025 23.913 1.00 96.12 199 ALA A O 1
ATOM 1540 N N . CYS A 1 200 ? -28.982 2.113 22.214 1.00 97.38 200 CYS A N 1
ATOM 1541 C CA . CYS A 1 200 ? -29.387 0.737 22.518 1.00 97.38 200 CYS A CA 1
ATOM 1542 C C . CYS A 1 200 ? -28.787 0.232 23.843 1.00 97.38 200 CYS A C 1
ATOM 1544 O O . CYS A 1 200 ? -29.484 -0.382 24.652 1.00 97.38 200 CYS A O 1
ATOM 1546 N N . LEU A 1 201 ? -27.502 0.510 24.088 1.00 97.75 201 LEU A N 1
ATOM 1547 C CA . LEU A 1 201 ? -26.830 0.138 25.334 1.00 97.75 201 LEU A CA 1
ATOM 1548 C C . LEU A 1 201 ? -27.395 0.902 26.536 1.00 97.75 201 LEU A C 1
ATOM 1550 O O . LEU A 1 201 ? -27.612 0.294 27.580 1.00 97.75 201 LEU A O 1
ATOM 1554 N N . GLU A 1 202 ? -27.685 2.192 26.389 1.00 97.25 202 GLU A N 1
ATOM 1555 C CA . GLU A 1 202 ? -28.353 3.000 27.413 1.00 97.25 202 GLU A CA 1
ATOM 1556 C C . GLU A 1 202 ? -29.724 2.415 27.759 1.00 97.25 202 GLU A C 1
ATOM 1558 O O . GLU A 1 202 ? -30.002 2.168 28.931 1.00 97.25 202 GLU A O 1
ATOM 1563 N N . ALA A 1 203 ? -30.537 2.075 26.752 1.00 97.50 203 ALA A N 1
ATOM 1564 C CA . ALA A 1 203 ? -31.827 1.423 26.970 1.00 97.50 203 ALA A CA 1
ATOM 1565 C C . ALA A 1 203 ? -31.687 0.077 27.708 1.00 97.50 203 ALA A C 1
ATOM 1567 O O . ALA A 1 203 ? -32.476 -0.222 28.606 1.00 97.50 203 ALA A O 1
ATOM 1568 N N . TYR A 1 204 ? -30.664 -0.721 27.381 1.00 98.19 204 TYR A N 1
ATOM 1569 C CA . TYR A 1 204 ? -30.386 -1.983 28.071 1.00 98.19 204 TYR A CA 1
ATOM 1570 C C . TYR A 1 204 ? -29.973 -1.768 29.534 1.00 98.19 204 TYR A C 1
ATOM 1572 O O . TYR A 1 204 ? -30.447 -2.475 30.426 1.00 98.19 204 TYR A O 1
ATOM 1580 N N . ILE A 1 205 ? -29.125 -0.771 29.799 1.00 97.69 205 ILE A N 1
ATOM 1581 C CA . ILE A 1 205 ? -28.695 -0.408 31.154 1.00 97.69 205 ILE A CA 1
ATOM 1582 C C . ILE A 1 205 ? -29.885 0.085 31.981 1.00 97.69 205 ILE A C 1
ATOM 1584 O O . ILE A 1 205 ? -30.037 -0.342 33.129 1.00 97.69 205 ILE A O 1
ATOM 1588 N N . SER A 1 206 ? -30.744 0.936 31.417 1.00 97.62 206 SER A N 1
ATOM 1589 C CA . SER A 1 206 ? -31.968 1.401 32.076 1.00 97.62 206 SER A CA 1
ATOM 1590 C C . SER A 1 206 ? -32.912 0.239 32.381 1.00 97.62 206 SER A C 1
ATOM 1592 O O . SER A 1 206 ? -33.377 0.111 33.510 1.00 97.62 206 SER A O 1
ATOM 1594 N N . ALA A 1 207 ? -33.129 -0.670 31.426 1.00 98.00 207 ALA A N 1
ATOM 1595 C CA . ALA A 1 207 ? -33.954 -1.857 31.644 1.00 98.00 207 ALA A CA 1
ATOM 1596 C C . ALA A 1 207 ? -33.395 -2.761 32.758 1.00 98.00 207 ALA A C 1
ATOM 1598 O O . ALA A 1 207 ? -34.154 -3.298 33.566 1.00 98.00 207 ALA A O 1
ATOM 1599 N N . MET A 1 208 ? -32.070 -2.909 32.841 1.00 97.94 208 MET A N 1
ATOM 1600 C CA . MET A 1 208 ? -31.426 -3.663 33.919 1.00 97.94 208 MET A CA 1
ATOM 1601 C C . MET A 1 208 ? -31.563 -2.979 35.283 1.00 97.94 208 MET A C 1
ATOM 1603 O O . MET A 1 208 ? -31.805 -3.676 36.266 1.00 97.94 208 MET A O 1
ATOM 1607 N N . HIS A 1 209 ? -31.468 -1.648 35.354 1.00 98.00 209 HIS A N 1
ATOM 1608 C CA . HIS A 1 209 ? -31.723 -0.898 36.591 1.00 98.00 209 HIS A CA 1
ATOM 1609 C C . HIS A 1 209 ? -33.169 -1.051 37.067 1.00 98.00 209 HIS A C 1
ATOM 1611 O O . HIS A 1 209 ? -33.413 -1.296 38.246 1.00 98.00 209 HIS A O 1
ATOM 1617 N N . GLU A 1 210 ? -34.136 -0.973 36.156 1.00 98.00 210 GLU A N 1
ATOM 1618 C CA . GLU A 1 210 ? -35.539 -1.204 36.506 1.00 98.00 210 GLU A CA 1
ATOM 1619 C C . GLU A 1 210 ? -35.768 -2.648 36.967 1.00 98.00 210 GLU A C 1
ATOM 1621 O O . GLU A 1 210 ? -36.471 -2.898 37.947 1.00 98.00 210 GLU A O 1
ATOM 1626 N N . LYS A 1 211 ? -35.107 -3.620 36.327 1.00 98.12 211 LYS A N 1
ATOM 1627 C CA . LYS A 1 211 ? -35.164 -5.025 36.744 1.00 98.12 211 LYS A CA 1
ATOM 1628 C C . LYS A 1 211 ? -34.594 -5.232 38.149 1.00 98.12 211 LYS A C 1
ATOM 1630 O O . LYS A 1 211 ? -35.207 -5.943 38.944 1.00 98.12 211 LYS A O 1
ATOM 1635 N N . THR A 1 212 ? -33.452 -4.635 38.485 1.00 98.12 212 THR A N 1
ATOM 1636 C CA . THR A 1 212 ? -32.883 -4.743 39.840 1.00 98.12 212 THR A CA 1
ATOM 1637 C C . THR A 1 212 ? -33.756 -4.030 40.874 1.00 98.12 212 THR A C 1
ATOM 1639 O O . THR A 1 212 ? -33.992 -4.576 41.953 1.00 98.12 212 THR A O 1
ATOM 1642 N N . ALA A 1 213 ? -34.322 -2.866 40.546 1.00 97.50 213 ALA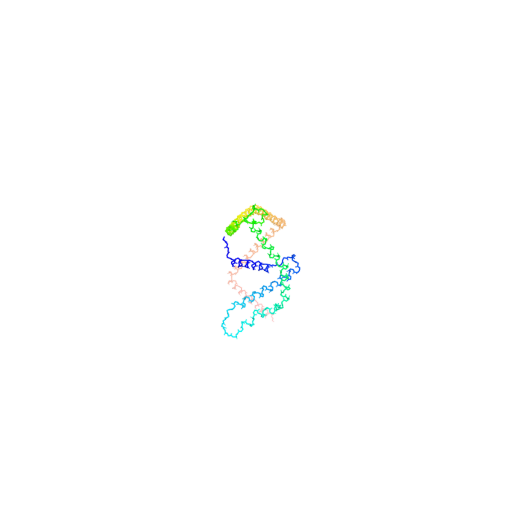 A N 1
ATOM 1643 C CA . ALA A 1 213 ? -35.268 -2.163 41.413 1.00 97.50 213 ALA A CA 1
ATOM 1644 C C . ALA A 1 213 ? -36.554 -2.976 41.659 1.00 97.50 213 ALA A C 1
ATOM 1646 O O . ALA A 1 213 ? -37.069 -3.023 42.777 1.00 97.50 213 ALA A O 1
ATOM 1647 N N . LEU A 1 214 ? -37.063 -3.668 40.639 1.00 97.88 214 LEU A N 1
ATOM 1648 C CA . LEU A 1 214 ? -38.210 -4.563 40.776 1.00 97.88 214 LEU A CA 1
ATOM 1649 C C . LEU A 1 214 ? -37.881 -5.764 41.672 1.00 97.88 214 LEU A C 1
ATOM 1651 O O . LEU A 1 214 ? -38.631 -6.051 42.604 1.00 97.88 214 LEU A O 1
ATOM 1655 N N . LEU A 1 215 ? -36.747 -6.427 41.432 1.00 97.81 215 LEU A N 1
ATOM 1656 C CA . LEU A 1 215 ? -36.314 -7.582 42.222 1.00 97.81 215 LEU A CA 1
ATOM 1657 C C . LEU A 1 215 ? -36.078 -7.217 43.693 1.00 97.81 215 LEU A C 1
ATOM 1659 O O . LEU A 1 215 ? -36.493 -7.955 44.580 1.00 97.81 215 LEU A O 1
ATOM 1663 N N . THR A 1 216 ? -35.479 -6.058 43.978 1.00 96.88 216 THR A N 1
ATOM 1664 C CA . THR A 1 216 ? -35.291 -5.598 45.365 1.00 96.88 216 THR A CA 1
ATOM 1665 C C . THR A 1 216 ? -36.626 -5.344 46.065 1.00 96.88 216 THR A C 1
ATOM 1667 O O . THR A 1 216 ? -36.807 -5.773 47.204 1.00 96.88 216 THR A O 1
ATOM 1670 N N . LYS A 1 217 ? -37.603 -4.727 45.385 1.00 95.81 217 LYS A N 1
ATOM 1671 C CA . LYS A 1 217 ? -38.967 -4.560 45.918 1.00 95.81 217 LYS A CA 1
ATOM 1672 C C . LYS A 1 217 ? -39.672 -5.899 46.150 1.00 95.81 217 LYS A C 1
ATOM 1674 O O . LYS A 1 217 ? -40.322 -6.064 47.179 1.00 95.81 217 LYS A O 1
ATOM 1679 N N . GLN A 1 218 ? -39.527 -6.857 45.233 1.00 96.06 218 GLN A N 1
ATOM 1680 C CA . GLN A 1 218 ? -40.071 -8.210 45.398 1.00 96.06 218 GLN A CA 1
ATOM 1681 C C . GLN A 1 218 ? -39.466 -8.905 46.621 1.00 96.06 218 GLN A C 1
ATOM 1683 O O . GLN A 1 218 ? -40.210 -9.362 47.486 1.00 96.06 218 GLN A O 1
ATOM 1688 N N . MET A 1 219 ? -38.138 -8.873 46.767 1.00 95.81 219 MET A N 1
ATOM 1689 C CA . MET A 1 219 ? -37.458 -9.427 47.939 1.00 95.81 219 MET A CA 1
ATOM 1690 C C . MET A 1 219 ? -37.918 -8.773 49.245 1.00 95.81 219 MET A C 1
ATOM 1692 O O . MET A 1 219 ? -38.107 -9.472 50.240 1.00 95.81 219 MET A O 1
ATOM 1696 N N . LEU A 1 220 ? -38.121 -7.452 49.269 1.00 93.69 220 LEU A N 1
ATOM 1697 C CA . LEU A 1 220 ? -38.635 -6.756 50.451 1.00 93.69 220 LEU A CA 1
ATOM 1698 C C . LEU A 1 220 ? -40.054 -7.213 50.805 1.00 93.69 220 LEU A C 1
ATOM 1700 O O . LEU A 1 220 ? -40.309 -7.504 51.972 1.00 93.69 220 LEU A O 1
ATOM 1704 N N . ASN A 1 221 ? -40.942 -7.341 49.817 1.00 91.00 221 ASN A N 1
ATOM 1705 C CA . ASN A 1 221 ? -42.303 -7.839 50.033 1.00 91.00 221 ASN A CA 1
ATOM 1706 C C . ASN A 1 221 ? -42.322 -9.289 50.545 1.00 91.00 221 ASN A C 1
ATOM 1708 O O . ASN A 1 221 ? -43.083 -9.612 51.457 1.00 91.00 221 ASN A O 1
ATOM 1712 N N . GLU A 1 222 ? -41.470 -10.161 50.002 1.00 91.94 222 GLU A N 1
ATOM 1713 C CA . GLU A 1 222 ? -41.357 -11.560 50.438 1.00 91.94 222 GLU A CA 1
ATOM 1714 C C . GLU A 1 222 ? -40.726 -11.686 51.836 1.00 91.94 222 GLU A C 1
ATOM 1716 O O . GLU A 1 222 ? -41.142 -12.504 52.667 1.00 91.94 222 GLU A O 1
ATOM 1721 N N . THR A 1 223 ? -39.727 -10.852 52.134 1.00 92.69 223 THR A N 1
ATOM 1722 C CA . THR A 1 223 ? -39.004 -10.885 53.413 1.00 92.69 223 THR A CA 1
ATOM 1723 C C . THR A 1 223 ? -39.846 -10.300 54.542 1.00 92.69 223 THR A C 1
ATOM 1725 O O . THR A 1 223 ? -39.942 -10.913 55.611 1.00 92.69 223 THR A O 1
ATOM 1728 N N . TYR A 1 224 ? -40.489 -9.157 54.298 1.00 90.56 224 TYR A N 1
ATOM 1729 C CA . TYR A 1 224 ? -41.280 -8.392 55.262 1.00 90.56 224 TYR A CA 1
ATOM 1730 C C . TYR A 1 224 ? -42.780 -8.525 54.999 1.00 90.56 224 TYR A C 1
ATOM 1732 O O . TYR A 1 224 ? -43.488 -7.546 54.772 1.00 90.56 224 TYR A O 1
ATOM 1740 N N . THR A 1 225 ? -43.288 -9.750 55.091 1.00 90.94 225 THR A N 1
ATOM 1741 C CA . THR A 1 225 ? -44.736 -9.983 55.071 1.00 90.94 225 THR A CA 1
ATOM 1742 C C . THR A 1 225 ? -45.434 -9.260 56.226 1.00 90.94 225 THR A C 1
ATOM 1744 O O . THR A 1 225 ? -44.858 -9.080 57.304 1.00 90.94 225 THR A O 1
ATOM 1747 N N . GLU A 1 226 ? -46.704 -8.888 56.044 1.00 89.69 226 GLU A N 1
ATOM 1748 C CA . GLU A 1 226 ? -47.490 -8.156 57.053 1.00 89.69 226 GLU A CA 1
ATOM 1749 C C . GLU A 1 226 ? -47.466 -8.831 58.430 1.00 89.69 226 GLU A C 1
ATOM 1751 O O . GLU A 1 226 ? -47.297 -8.173 59.458 1.00 89.69 226 GLU A O 1
ATOM 1756 N N . ARG A 1 227 ? -47.533 -10.168 58.451 1.00 89.81 227 ARG A N 1
ATOM 1757 C CA . ARG A 1 227 ? -47.435 -10.963 59.679 1.00 89.81 227 ARG A CA 1
ATOM 1758 C C . ARG A 1 227 ? -46.083 -10.789 60.380 1.00 89.81 227 ARG A C 1
ATOM 1760 O O . ARG A 1 227 ? -46.050 -10.624 61.599 1.00 89.81 227 ARG A O 1
ATOM 1767 N N . LYS A 1 228 ? -44.971 -10.815 59.633 1.00 90.81 228 LYS A N 1
ATOM 1768 C CA . LYS A 1 228 ? -43.624 -10.592 60.185 1.00 90.81 228 LYS A CA 1
ATOM 1769 C C . LYS A 1 228 ? -43.454 -9.152 60.662 1.00 90.81 228 LYS A C 1
ATOM 1771 O O . LYS A 1 228 ? -42.891 -8.945 61.731 1.00 90.81 228 LYS A O 1
ATOM 1776 N N . LEU A 1 229 ? -43.981 -8.170 59.929 1.00 92.62 229 LEU A N 1
ATOM 1777 C CA . LEU A 1 229 ? -43.958 -6.764 60.343 1.00 92.62 229 LEU A CA 1
ATOM 1778 C C . LEU A 1 229 ? -44.734 -6.539 61.642 1.00 92.62 229 LEU A C 1
ATOM 1780 O O . LEU A 1 229 ? -44.229 -5.868 62.538 1.00 92.62 229 LEU A O 1
ATOM 1784 N N . HIS A 1 230 ? -45.923 -7.129 61.781 1.00 92.75 230 HIS A N 1
ATOM 1785 C CA . HIS A 1 230 ? -46.688 -7.063 63.024 1.00 92.75 230 HIS A CA 1
ATOM 1786 C C . HIS A 1 230 ? -45.923 -7.707 64.190 1.00 92.75 230 HIS A C 1
ATOM 1788 O O . HIS A 1 230 ? -45.852 -7.138 65.278 1.00 92.75 230 HIS A O 1
ATOM 1794 N N . ALA A 1 231 ? -45.308 -8.874 63.970 1.00 93.19 231 ALA A N 1
ATOM 1795 C CA . ALA A 1 231 ? -44.491 -9.534 64.986 1.00 93.19 231 ALA A CA 1
ATOM 1796 C C . ALA A 1 231 ? -43.271 -8.686 65.392 1.00 93.19 231 ALA A C 1
ATOM 1798 O O . ALA A 1 231 ? -43.018 -8.520 66.582 1.00 93.19 231 ALA A O 1
ATOM 1799 N N . LEU A 1 232 ? -42.554 -8.101 64.427 1.00 94.19 232 LEU A N 1
ATOM 1800 C CA . LEU A 1 232 ? -41.415 -7.215 64.685 1.00 94.19 232 LEU A CA 1
ATOM 1801 C C . LEU A 1 232 ? -41.827 -5.955 65.453 1.00 94.19 232 LEU A C 1
ATOM 1803 O O . LEU A 1 232 ? -41.125 -5.574 66.386 1.00 94.19 232 LEU A O 1
ATOM 1807 N N . ARG A 1 233 ? -42.972 -5.339 65.121 1.00 94.50 233 ARG A N 1
ATOM 1808 C CA . ARG A 1 233 ? -43.518 -4.203 65.887 1.00 94.50 233 ARG A CA 1
ATOM 1809 C C . ARG A 1 233 ? -43.829 -4.596 67.328 1.00 94.50 233 ARG A C 1
ATOM 1811 O O . ARG A 1 233 ? -43.393 -3.905 68.238 1.00 94.50 233 ARG A O 1
ATOM 1818 N N . ALA A 1 234 ? -44.490 -5.734 67.540 1.00 94.94 234 ALA A N 1
ATOM 1819 C CA . ALA A 1 234 ? -44.803 -6.219 68.884 1.00 94.94 234 ALA A CA 1
ATOM 1820 C C . ALA A 1 234 ? -43.541 -6.563 69.701 1.00 94.94 234 ALA A C 1
ATOM 1822 O O . ALA A 1 234 ? -43.497 -6.336 70.909 1.00 94.94 234 ALA A O 1
ATOM 1823 N N . ILE A 1 235 ? -42.502 -7.114 69.062 1.00 95.50 235 ILE A N 1
ATOM 1824 C CA . ILE A 1 235 ? -41.201 -7.355 69.707 1.00 95.50 235 ILE A CA 1
ATOM 1825 C C . ILE A 1 235 ? -40.541 -6.025 70.073 1.00 95.50 235 ILE A C 1
ATOM 1827 O O . ILE A 1 235 ? -40.069 -5.879 71.198 1.00 95.50 235 ILE A O 1
ATOM 1831 N N . ARG A 1 236 ? -40.530 -5.060 69.147 1.00 96.19 236 ARG A N 1
ATOM 1832 C CA . ARG A 1 236 ? -39.967 -3.726 69.365 1.00 96.19 236 ARG A CA 1
ATOM 1833 C C . ARG A 1 236 ? -40.635 -3.025 70.543 1.00 96.19 236 ARG A C 1
ATOM 1835 O O . ARG A 1 236 ? -39.932 -2.599 71.445 1.00 96.19 236 ARG A O 1
ATOM 1842 N N . GLU A 1 237 ? -41.961 -2.994 70.580 1.00 96.25 237 GLU A N 1
ATOM 1843 C CA . GLU A 1 237 ? -42.728 -2.368 71.661 1.00 96.25 237 GLU A CA 1
ATOM 1844 C C . GLU A 1 237 ? -42.437 -3.027 73.023 1.00 96.25 237 GLU A C 1
ATOM 1846 O O . GLU A 1 237 ? -42.203 -2.347 74.021 1.00 96.25 237 GLU A O 1
ATOM 1851 N N . LYS A 1 238 ? -42.335 -4.364 73.068 1.00 95.94 238 LYS A N 1
ATOM 1852 C CA . LYS A 1 238 ? -41.925 -5.088 74.285 1.00 95.94 238 LYS A CA 1
ATOM 1853 C C . LYS A 1 238 ? -40.493 -4.770 74.713 1.00 95.94 238 LYS A C 1
ATOM 1855 O O . LYS A 1 238 ? -40.230 -4.679 75.912 1.00 95.94 238 LYS A O 1
ATOM 1860 N N . LEU A 1 239 ? -39.561 -4.664 73.767 1.00 96.81 239 LEU A N 1
ATOM 1861 C CA . LEU A 1 239 ? -38.165 -4.328 74.051 1.00 96.81 239 LEU A CA 1
ATOM 1862 C C . LEU A 1 239 ? -38.029 -2.885 74.530 1.00 96.81 239 LEU A C 1
ATOM 1864 O O . LEU A 1 239 ? -37.344 -2.659 75.521 1.00 96.81 239 LEU A O 1
ATOM 1868 N N . GLU A 1 240 ? -38.713 -1.940 73.888 1.00 96.81 240 GLU A N 1
ATOM 1869 C CA . GLU A 1 240 ? -38.768 -0.534 74.300 1.00 96.81 240 GLU A CA 1
ATOM 1870 C C . GLU A 1 240 ? -39.369 -0.403 75.707 1.00 96.81 240 GLU A C 1
ATOM 1872 O O . GLU A 1 240 ? -38.784 0.263 76.558 1.00 96.81 240 GLU A O 1
ATOM 1877 N N . GLY A 1 241 ? -40.455 -1.124 76.008 1.00 95.94 241 GLY A N 1
ATOM 1878 C CA . GLY A 1 241 ? -41.039 -1.159 77.352 1.00 95.94 241 GLY A CA 1
ATOM 1879 C C . GLY A 1 241 ? -40.099 -1.752 78.408 1.00 95.94 241 GLY A C 1
ATOM 1880 O O . GLY A 1 241 ? -39.948 -1.193 79.494 1.00 95.94 241 GLY A O 1
ATOM 1881 N N . ARG A 1 242 ? -39.410 -2.859 78.095 1.00 96.50 242 ARG A N 1
ATOM 1882 C CA . ARG A 1 242 ? -38.400 -3.446 78.995 1.00 96.50 242 ARG A CA 1
ATOM 1883 C C . ARG A 1 242 ? -37.205 -2.528 79.198 1.00 96.50 242 ARG A C 1
ATOM 1885 O O . ARG A 1 242 ? -36.704 -2.442 80.313 1.00 96.50 242 ARG A O 1
ATOM 1892 N N . TYR A 1 243 ? -36.754 -1.863 78.140 1.00 96.25 243 TYR A N 1
ATOM 1893 C CA . TYR A 1 243 ? -35.661 -0.906 78.202 1.00 96.25 243 TYR A CA 1
ATOM 1894 C C . TYR A 1 243 ? -36.037 0.277 79.093 1.00 96.25 243 TYR A C 1
ATOM 1896 O O . TYR A 1 243 ? -35.300 0.572 80.025 1.00 96.25 243 TYR A O 1
ATOM 1904 N N . ALA A 1 244 ? -37.222 0.863 78.893 1.00 96.12 244 ALA A N 1
ATOM 1905 C CA . ALA A 1 244 ? -37.737 1.943 79.730 1.00 96.12 244 ALA A CA 1
ATOM 1906 C C . ALA A 1 244 ? -37.818 1.535 81.213 1.00 96.12 244 ALA A C 1
ATOM 1908 O O . ALA A 1 244 ? -37.307 2.244 82.081 1.00 96.12 244 ALA A O 1
ATOM 1909 N N . ALA A 1 245 ? -38.374 0.355 81.507 1.00 95.19 245 ALA A N 1
ATOM 1910 C CA . ALA A 1 245 ? -38.453 -0.167 82.871 1.00 95.19 245 ALA A CA 1
ATOM 1911 C C . ALA A 1 245 ? -37.066 -0.410 83.492 1.00 95.19 245 ALA A C 1
ATOM 1913 O O . ALA A 1 245 ? -36.839 -0.068 84.650 1.00 95.19 245 ALA A O 1
ATOM 1914 N N . ALA A 1 246 ? -36.121 -0.959 82.724 1.00 94.88 246 ALA A N 1
ATOM 1915 C CA . ALA A 1 246 ? -34.750 -1.170 83.179 1.00 94.88 246 ALA A CA 1
ATOM 1916 C C . ALA A 1 246 ? -34.028 0.158 83.443 1.00 94.88 246 ALA A C 1
ATOM 1918 O O . ALA A 1 246 ? -33.370 0.294 84.471 1.00 94.88 246 ALA A O 1
ATOM 1919 N N . THR A 1 247 ? -34.196 1.157 82.569 1.00 95.44 247 THR A N 1
ATOM 1920 C CA . THR A 1 247 ? -33.639 2.499 82.785 1.00 95.44 247 THR A CA 1
ATOM 1921 C C . THR A 1 247 ? -34.249 3.178 84.005 1.00 95.44 247 THR A C 1
ATOM 1923 O O . THR A 1 247 ? -33.526 3.800 84.777 1.00 95.44 247 THR A O 1
ATOM 1926 N N . GLN A 1 248 ? -35.553 3.014 84.244 1.00 95.31 248 GLN A N 1
ATOM 1927 C CA . GLN A 1 248 ? -36.196 3.542 85.442 1.00 95.31 248 GLN A CA 1
ATOM 1928 C C . GLN A 1 248 ? -35.655 2.860 86.705 1.00 95.31 248 GLN A C 1
ATOM 1930 O O . GLN A 1 248 ? -35.246 3.549 87.634 1.00 95.31 248 GLN A O 1
ATOM 1935 N N . ALA A 1 249 ? -35.573 1.528 86.718 1.00 94.69 249 ALA A N 1
ATOM 1936 C CA . ALA A 1 249 ? -35.017 0.781 87.843 1.00 94.69 249 ALA A CA 1
ATOM 1937 C C . ALA A 1 249 ? -33.550 1.155 88.114 1.00 94.69 249 ALA A C 1
ATOM 1939 O O . ALA A 1 249 ? -33.153 1.315 89.267 1.00 94.69 249 ALA A O 1
ATOM 1940 N N . GLN A 1 250 ? -32.747 1.346 87.063 1.00 94.38 250 GLN A N 1
ATOM 1941 C CA . GLN A 1 250 ? -31.372 1.826 87.186 1.00 94.38 250 GLN A CA 1
ATOM 1942 C C . GLN A 1 250 ? -31.324 3.218 87.824 1.00 94.38 250 GLN A C 1
ATOM 1944 O O . GLN A 1 250 ? -30.574 3.417 88.778 1.00 94.38 250 GLN A O 1
ATOM 1949 N N . ASN A 1 251 ? -32.145 4.156 87.344 1.00 94.38 251 ASN A N 1
ATOM 1950 C CA . ASN A 1 251 ? -32.223 5.508 87.894 1.00 94.38 251 ASN A CA 1
ATOM 1951 C C . ASN A 1 251 ? -32.669 5.496 89.365 1.00 94.38 251 ASN A C 1
ATOM 1953 O O . ASN A 1 251 ? -32.111 6.223 90.183 1.00 94.38 251 ASN A O 1
ATOM 1957 N N . GLU A 1 252 ? -33.633 4.645 89.727 1.00 94.12 252 GLU A N 1
ATOM 1958 C CA . GLU A 1 252 ? -34.098 4.477 91.109 1.00 94.12 252 GLU A CA 1
ATOM 1959 C C . GLU A 1 252 ? -32.999 3.924 92.025 1.00 94.12 252 GLU A C 1
ATOM 1961 O O . GLU A 1 252 ? -32.790 4.440 93.124 1.00 94.12 252 GLU A O 1
ATOM 1966 N N . VAL A 1 253 ? -32.269 2.894 91.584 1.00 93.19 253 VAL A N 1
ATOM 1967 C CA . VAL A 1 253 ? -31.143 2.330 92.344 1.00 93.19 253 VAL A CA 1
ATOM 1968 C C . VAL A 1 253 ? -30.020 3.353 92.483 1.00 93.19 253 VAL A C 1
ATOM 1970 O O . VAL A 1 253 ? -29.469 3.499 93.571 1.00 93.19 253 VAL A O 1
ATOM 1973 N N . GLN A 1 254 ? -29.714 4.101 91.425 1.00 91.44 254 GLN A N 1
ATOM 1974 C CA . GLN A 1 254 ? -28.698 5.148 91.456 1.00 91.44 254 GLN A CA 1
ATOM 1975 C C . GLN A 1 254 ? -29.091 6.292 92.401 1.00 91.44 254 GLN A C 1
ATOM 1977 O O . GLN A 1 254 ? -28.256 6.749 93.176 1.00 91.44 254 GLN A O 1
ATOM 1982 N N . ALA A 1 255 ? -30.363 6.700 92.415 1.00 88.81 255 ALA A N 1
ATOM 1983 C CA . ALA A 1 255 ? -30.868 7.692 93.361 1.00 88.81 255 ALA A CA 1
ATOM 1984 C C . ALA A 1 255 ? -30.786 7.198 94.817 1.00 88.81 255 ALA A C 1
ATOM 1986 O O . ALA A 1 255 ? -30.377 7.950 95.700 1.00 88.81 255 ALA A O 1
ATOM 1987 N N . ARG A 1 256 ? -31.117 5.925 95.083 1.00 86.94 256 ARG A N 1
ATOM 1988 C CA . ARG A 1 256 ? -30.941 5.320 96.418 1.00 86.94 256 ARG A CA 1
ATOM 1989 C C . ARG A 1 256 ? -29.472 5.260 96.822 1.00 86.94 256 ARG A C 1
ATOM 1991 O O . ARG A 1 256 ? -29.147 5.582 97.957 1.00 86.94 256 ARG A O 1
ATOM 1998 N N . LEU A 1 257 ? -28.588 4.873 95.905 1.00 85.75 257 LEU A N 1
ATOM 1999 C CA . LEU A 1 257 ? -27.148 4.838 96.147 1.00 85.75 257 LEU A CA 1
ATOM 2000 C C . LEU A 1 257 ? -26.628 6.234 96.515 1.00 85.75 257 LEU A C 1
ATOM 2002 O O . LEU A 1 257 ? -25.964 6.370 97.536 1.00 85.75 257 LEU A O 1
ATOM 2006 N N . GLN A 1 258 ? -27.026 7.274 95.780 1.00 83.94 258 GLN A N 1
ATOM 2007 C CA . GLN A 1 258 ? -26.695 8.666 96.110 1.00 83.94 258 GLN A CA 1
ATOM 2008 C C . GLN A 1 258 ? -27.215 9.080 97.496 1.00 83.94 258 GLN A C 1
ATOM 2010 O O . GLN A 1 258 ? -26.515 9.760 98.241 1.00 83.94 258 GLN A O 1
ATOM 2015 N N . GLN A 1 259 ? -28.421 8.652 97.886 1.00 82.31 259 GLN A N 1
ATOM 2016 C CA . GLN A 1 259 ? -28.936 8.900 99.239 1.00 82.31 259 GLN A CA 1
ATOM 2017 C C . GLN A 1 259 ? -28.065 8.233 100.313 1.00 82.31 259 GLN A C 1
ATOM 2019 O O . GLN A 1 259 ? -27.751 8.869 101.318 1.00 82.31 259 GLN A O 1
ATOM 2024 N N . TYR A 1 260 ? -27.637 6.984 100.103 1.00 78.69 260 TYR A N 1
ATOM 2025 C CA . TYR A 1 260 ? -26.720 6.299 101.019 1.00 78.69 260 TYR A CA 1
ATOM 2026 C C . TYR A 1 260 ? -25.335 6.956 101.072 1.00 78.69 260 TYR A C 1
ATOM 2028 O O . TYR A 1 260 ? -24.764 7.064 102.155 1.00 78.69 260 TYR A O 1
ATOM 2036 N N . GLU A 1 261 ? -24.813 7.442 99.944 1.00 75.88 261 GLU A N 1
ATOM 2037 C CA . GLU A 1 261 ? -23.557 8.202 99.902 1.00 75.88 261 GLU A CA 1
ATOM 2038 C C . GLU A 1 261 ? -23.650 9.503 100.715 1.00 75.88 261 GLU A C 1
ATOM 2040 O O . GLU A 1 261 ? -22.731 9.819 101.471 1.00 75.88 261 GLU A O 1
ATOM 2045 N N . LEU A 1 262 ? -24.780 10.219 100.650 1.00 76.69 262 LEU A N 1
ATOM 2046 C CA . LEU A 1 262 ? -25.030 11.418 101.465 1.00 76.69 262 LEU A CA 1
ATOM 2047 C C . LEU A 1 262 ? -25.098 11.110 102.971 1.00 76.69 262 LEU A C 1
ATOM 2049 O O . LEU A 1 262 ? -24.661 11.913 103.794 1.00 76.69 262 LEU A O 1
ATOM 2053 N N . LEU A 1 263 ? -25.619 9.937 103.339 1.00 71.88 263 LEU A N 1
ATOM 2054 C CA . LEU A 1 263 ? -25.645 9.440 104.720 1.00 71.88 263 LEU A CA 1
ATOM 2055 C C . LEU A 1 263 ? -24.263 8.966 105.217 1.00 71.88 263 LEU A C 1
ATOM 2057 O O . LEU A 1 263 ? -24.105 8.747 106.419 1.00 71.88 263 LEU A O 1
ATOM 2061 N N . GLY A 1 264 ? -23.270 8.844 104.328 1.00 70.38 264 GLY A N 1
ATOM 2062 C CA . GLY A 1 264 ? -21.948 8.238 104.528 1.00 70.38 264 GLY A CA 1
ATOM 2063 C C . GLY A 1 264 ? -21.312 8.385 105.921 1.00 70.38 264 GLY A C 1
ATOM 2064 O O . GLY A 1 264 ? -21.096 7.366 106.580 1.00 70.38 264 GLY A O 1
ATOM 2065 N N . PRO A 1 265 ? -21.019 9.600 106.425 1.00 68.19 265 PRO A N 1
ATOM 2066 C CA . PRO A 1 265 ? -20.327 9.757 107.708 1.00 68.19 265 PRO A CA 1
ATOM 2067 C C . PRO A 1 265 ? -21.223 9.453 108.920 1.00 68.19 265 PRO A C 1
ATOM 2069 O O . PRO A 1 265 ? -20.753 8.896 109.913 1.00 68.19 265 PRO A O 1
ATOM 2072 N N . ALA A 1 266 ? -22.519 9.771 108.842 1.00 68.81 266 ALA A N 1
ATOM 2073 C CA . ALA A 1 266 ? -23.476 9.498 109.914 1.00 68.81 266 ALA A CA 1
ATOM 2074 C C . ALA A 1 266 ? -23.803 7.999 110.007 1.00 68.81 266 ALA A C 1
ATOM 2076 O O . ALA A 1 266 ? -23.903 7.443 111.102 1.00 68.81 266 ALA A O 1
ATOM 2077 N N . PHE A 1 267 ? -23.913 7.321 108.863 1.00 72.88 267 PHE A N 1
ATOM 2078 C CA . PHE A 1 267 ? -24.164 5.887 108.795 1.00 72.88 267 PHE A CA 1
ATOM 2079 C C . PHE A 1 267 ? -22.950 5.073 109.252 1.00 72.88 267 PHE A C 1
ATOM 2081 O O . PHE A 1 267 ? -23.124 4.152 110.044 1.00 72.88 267 PHE A O 1
ATOM 2088 N N . ALA A 1 268 ? -21.730 5.447 108.844 1.00 72.56 268 ALA A N 1
ATOM 2089 C CA . ALA A 1 268 ? -20.500 4.807 109.319 1.00 72.56 268 ALA A CA 1
ATOM 2090 C C . ALA A 1 268 ? -20.371 4.887 110.851 1.00 72.56 268 ALA A C 1
ATOM 2092 O O . ALA A 1 268 ? -20.184 3.864 111.506 1.00 72.56 268 ALA A O 1
ATOM 2093 N N . ALA A 1 269 ? -20.602 6.067 111.440 1.00 78.38 269 ALA A N 1
ATOM 2094 C CA . ALA A 1 269 ? -20.589 6.237 112.893 1.00 78.38 269 ALA A CA 1
ATOM 2095 C C . ALA A 1 269 ? 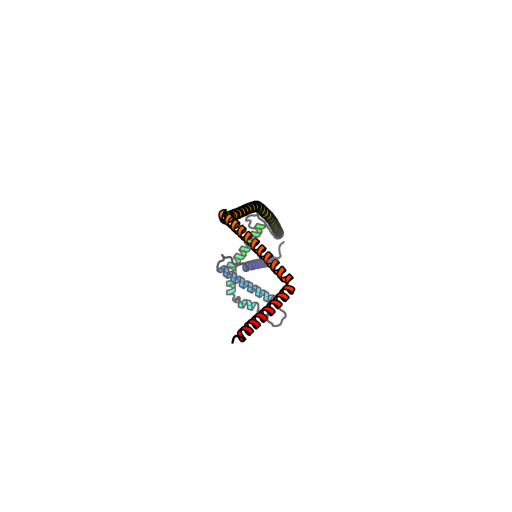-21.660 5.385 113.603 1.00 78.38 269 ALA A C 1
ATOM 2097 O O . ALA A 1 269 ? -21.410 4.822 114.669 1.00 78.38 269 ALA A O 1
ATOM 2098 N N . THR A 1 270 ? -22.850 5.255 113.008 1.00 78.69 270 THR A N 1
ATOM 2099 C CA . THR A 1 270 ? -23.943 4.440 113.564 1.00 78.69 270 THR A CA 1
ATOM 2100 C C . THR A 1 270 ? -23.651 2.939 113.439 1.00 78.69 270 THR A C 1
ATOM 2102 O O . THR A 1 270 ? -23.931 2.177 114.364 1.00 78.69 270 THR A O 1
ATOM 2105 N N . ALA A 1 271 ? -23.049 2.504 112.328 1.00 79.25 271 ALA A N 1
ATOM 2106 C CA . ALA A 1 271 ? -22.631 1.123 112.102 1.00 79.25 271 ALA A CA 1
ATOM 2107 C C . ALA A 1 271 ? -21.508 0.705 113.065 1.00 79.25 271 ALA A C 1
ATOM 2109 O O . ALA A 1 271 ? -21.578 -0.377 113.651 1.00 79.25 271 ALA A O 1
ATOM 2110 N N . ASP A 1 272 ? -20.535 1.586 113.311 1.00 82.62 272 ASP A N 1
ATOM 2111 C CA . ASP A 1 272 ? -19.479 1.368 114.302 1.00 82.62 272 ASP A CA 1
ATOM 2112 C C . ASP A 1 272 ? -20.055 1.246 115.718 1.00 82.62 272 ASP A C 1
ATOM 2114 O O . ASP A 1 272 ? -19.696 0.331 116.466 1.00 82.62 272 ASP A O 1
ATOM 2118 N N . GLN A 1 273 ? -21.007 2.114 116.081 1.00 84.81 273 GLN A N 1
ATOM 2119 C CA . GLN A 1 273 ? -21.717 2.025 117.360 1.00 84.81 273 GLN A CA 1
ATOM 2120 C C . GLN A 1 273 ? -22.493 0.707 117.491 1.00 84.81 273 GLN A C 1
ATOM 2122 O O . GLN A 1 273 ? -22.390 0.039 118.523 1.00 84.81 273 GLN A O 1
ATOM 2127 N N . PHE A 1 274 ? -23.209 0.282 116.448 1.00 86.06 274 PHE A N 1
ATOM 2128 C CA . PHE A 1 274 ? -23.903 -1.008 116.426 1.00 86.06 274 PHE A CA 1
ATOM 2129 C C . PHE A 1 274 ? -22.937 -2.191 116.563 1.00 86.06 274 PHE A C 1
ATOM 2131 O O . PHE A 1 274 ? -23.209 -3.111 117.333 1.00 86.06 274 PHE A O 1
ATOM 2138 N N . ALA A 1 275 ? -21.787 -2.160 115.884 1.00 84.31 275 ALA A N 1
ATOM 2139 C CA . ALA A 1 275 ? -20.768 -3.205 115.970 1.00 84.31 275 ALA A CA 1
ATOM 2140 C C . ALA A 1 275 ? -20.138 -3.295 117.370 1.00 84.31 275 ALA A C 1
ATOM 2142 O O . ALA A 1 275 ? -19.797 -4.385 117.838 1.00 84.31 275 ALA A O 1
ATOM 2143 N N . VAL A 1 276 ? -19.983 -2.160 118.057 1.00 88.81 276 VAL A N 1
ATOM 2144 C CA . VAL A 1 276 ? -19.544 -2.122 119.459 1.00 88.81 276 VAL A CA 1
ATOM 2145 C C . VAL A 1 276 ? -20.621 -2.693 120.381 1.00 88.81 276 VAL A C 1
ATOM 2147 O O . VAL A 1 276 ? -20.303 -3.485 121.268 1.00 88.81 276 VAL A O 1
ATOM 2150 N N . VAL A 1 277 ? -21.891 -2.333 120.177 1.00 87.88 277 VAL A N 1
ATOM 2151 C CA . VAL A 1 277 ? -23.010 -2.865 120.969 1.00 87.88 277 VAL A CA 1
ATOM 2152 C C . VAL A 1 277 ? -23.149 -4.375 120.775 1.00 87.88 277 VAL A C 1
ATOM 2154 O O . VAL A 1 277 ? -23.247 -5.089 121.767 1.00 87.88 277 VAL A O 1
ATOM 2157 N N . GLN A 1 278 ? -23.068 -4.884 119.544 1.00 87.56 278 GLN A N 1
ATOM 2158 C CA . GLN A 1 278 ? -23.111 -6.325 119.285 1.00 87.56 278 GLN A CA 1
ATOM 2159 C C . GLN A 1 278 ? -21.946 -7.078 119.927 1.00 87.56 278 GLN A C 1
ATOM 2161 O O . GLN A 1 278 ? -22.166 -8.132 120.518 1.00 87.56 278 GLN A O 1
ATOM 2166 N N . ARG A 1 279 ? -20.722 -6.533 119.885 1.00 87.62 279 ARG A N 1
ATOM 2167 C CA . ARG A 1 279 ? -19.582 -7.128 120.601 1.00 87.62 279 ARG A CA 1
ATOM 2168 C C . ARG A 1 279 ? -19.830 -7.198 122.104 1.00 87.62 279 ARG A C 1
ATOM 2170 O O . ARG A 1 279 ? -19.635 -8.254 122.690 1.00 87.62 279 ARG A O 1
ATOM 2177 N N . LYS A 1 280 ? -20.344 -6.121 122.706 1.00 87.94 280 LYS A N 1
ATOM 2178 C CA . LYS A 1 280 ? -20.706 -6.103 124.132 1.00 87.94 280 LYS A CA 1
ATOM 2179 C C . LYS A 1 280 ? -21.827 -7.086 124.470 1.00 87.94 280 LYS A C 1
ATOM 2181 O O . LYS A 1 280 ? -21.797 -7.675 125.544 1.00 87.94 280 LYS A O 1
ATOM 2186 N N . ILE A 1 281 ? -22.817 -7.254 123.592 1.00 87.25 281 ILE A N 1
ATOM 2187 C CA . ILE A 1 281 ? -23.881 -8.253 123.767 1.00 87.25 281 ILE A CA 1
ATOM 2188 C C . ILE A 1 281 ? -23.274 -9.657 123.729 1.00 87.25 281 ILE A C 1
ATOM 2190 O O . ILE A 1 281 ? -23.474 -10.408 124.672 1.00 87.25 281 ILE A O 1
ATOM 2194 N N . ALA A 1 282 ? -22.450 -9.971 122.729 1.00 85.00 282 ALA A N 1
ATOM 2195 C CA . ALA A 1 282 ? -21.795 -11.272 122.612 1.00 85.00 282 ALA A CA 1
ATOM 2196 C C . ALA A 1 282 ? -20.834 -11.569 123.781 1.00 85.00 282 ALA A C 1
ATOM 2198 O O . ALA A 1 282 ? -20.736 -12.705 124.236 1.00 85.00 282 ALA A O 1
ATOM 2199 N N . GLU A 1 283 ? -20.117 -10.563 124.289 1.00 86.62 283 GLU A N 1
ATOM 2200 C CA . GLU A 1 283 ? -19.289 -10.679 125.497 1.00 86.62 283 GLU A CA 1
ATOM 2201 C C . GLU A 1 283 ? -20.138 -10.945 126.740 1.00 86.62 283 GLU A C 1
ATOM 2203 O O . GLU A 1 283 ? -19.787 -11.810 127.538 1.00 86.62 283 GLU A O 1
ATOM 2208 N N . LYS A 1 284 ? -21.269 -10.245 126.895 1.00 83.44 284 LYS A N 1
ATOM 2209 C CA . LYS A 1 284 ? -22.209 -10.487 127.996 1.00 83.44 284 LYS A CA 1
ATOM 2210 C C . LYS A 1 284 ? -22.861 -11.859 127.905 1.00 83.44 284 LYS A C 1
ATOM 2212 O O . LYS A 1 284 ? -22.959 -12.519 128.926 1.00 83.44 284 LYS A O 1
ATOM 2217 N N . GLU A 1 285 ? -23.270 -12.301 126.722 1.00 83.19 285 GLU A N 1
ATOM 2218 C CA . GLU A 1 285 ? -23.813 -13.646 126.503 1.00 83.19 285 GLU A CA 1
ATOM 2219 C C . GLU A 1 285 ? -22.782 -14.719 126.862 1.00 83.19 285 GLU A C 1
ATOM 2221 O O . GLU A 1 285 ? -23.103 -15.657 127.586 1.00 83.19 285 GLU A O 1
ATOM 2226 N N . LYS A 1 286 ? -21.519 -14.544 126.447 1.00 82.56 286 LYS A N 1
ATOM 2227 C CA . LYS A 1 286 ? -20.411 -15.424 126.850 1.00 82.56 286 LYS A CA 1
ATOM 2228 C C . LYS A 1 286 ? -20.138 -15.378 128.354 1.00 82.56 286 LYS A C 1
ATOM 2230 O O . LYS A 1 286 ? -19.849 -16.413 128.940 1.00 82.56 286 LYS A O 1
ATOM 2235 N N . TRP A 1 287 ? -20.223 -14.201 128.973 1.00 80.06 287 TRP A N 1
ATOM 2236 C CA . TRP A 1 287 ? -20.011 -14.034 130.410 1.00 80.06 287 TRP A CA 1
ATOM 2237 C C . TRP A 1 287 ? -21.134 -14.675 131.234 1.00 80.06 287 TRP A C 1
ATOM 2239 O O . TRP A 1 287 ? -20.845 -15.411 132.172 1.00 80.06 287 TRP A O 1
ATOM 2249 N N . ILE A 1 288 ? -22.396 -14.475 130.846 1.00 79.31 288 ILE A N 1
ATOM 2250 C CA . ILE A 1 288 ? -23.560 -15.143 131.447 1.00 79.31 288 ILE A CA 1
ATOM 2251 C C . ILE A 1 288 ? -23.412 -16.662 131.305 1.00 79.31 288 ILE A C 1
ATOM 2253 O O . ILE A 1 288 ? -23.504 -17.376 132.296 1.00 79.31 288 ILE A O 1
ATOM 2257 N N . ALA A 1 289 ? -23.049 -17.149 130.114 1.00 77.75 289 ALA A N 1
ATOM 2258 C CA . ALA A 1 289 ? -22.787 -18.570 129.890 1.00 77.75 289 ALA A CA 1
ATOM 2259 C C . ALA A 1 289 ? -21.613 -19.129 130.724 1.00 77.75 289 ALA A C 1
ATOM 2261 O O . ALA A 1 289 ? -21.544 -20.336 130.927 1.00 77.75 289 ALA A O 1
ATOM 2262 N N . SER A 1 290 ? -20.697 -18.279 131.203 1.00 75.31 290 SER A N 1
ATOM 2263 C CA . SER A 1 290 ? -19.586 -18.668 132.087 1.00 75.31 290 SER A CA 1
ATOM 2264 C C . SER A 1 290 ? -19.883 -18.541 133.587 1.00 75.31 290 SER A C 1
ATOM 2266 O O . SER A 1 290 ? -19.078 -19.008 134.383 1.00 75.31 290 SER A O 1
ATOM 2268 N N . LEU A 1 291 ? -20.991 -17.899 133.979 1.00 70.56 291 LEU A N 1
ATOM 2269 C CA . LEU A 1 291 ? -21.456 -17.855 135.375 1.00 70.56 291 LEU A CA 1
ATOM 2270 C C . LEU A 1 291 ? -22.384 -19.027 135.725 1.00 70.56 291 LEU A C 1
ATOM 2272 O O . LEU A 1 291 ? -22.519 -19.351 136.901 1.00 70.56 291 LEU A O 1
ATOM 2276 N N . ASP A 1 292 ? -23.008 -19.642 134.717 1.00 63.16 292 ASP A N 1
ATOM 2277 C CA . ASP A 1 292 ? -23.918 -20.786 134.860 1.00 63.16 292 ASP A CA 1
ATOM 2278 C C . ASP A 1 292 ? -23.201 -22.160 134.745 1.00 63.16 292 ASP A C 1
ATOM 2280 O O . ASP A 1 292 ? -23.865 -23.192 134.625 1.00 63.16 292 ASP A O 1
ATOM 2284 N N . ALA A 1 293 ? -21.858 -22.189 134.789 1.00 52.75 293 ALA A N 1
ATOM 2285 C CA . ALA A 1 293 ? -21.003 -23.389 134.783 1.00 52.75 293 ALA A CA 1
ATOM 2286 C C . ALA A 1 293 ? -20.083 -23.425 136.013 1.00 52.75 293 ALA A C 1
ATOM 2288 O O . ALA A 1 293 ? -19.894 -24.533 136.567 1.00 52.75 293 ALA A O 1
#